Protein AF-A0A897NLU9-F1 (afdb_monomer_lite)

Radius of gyration: 18.68 Å; chains: 1; bounding box: 52×34×52 Å

pLDDT: mean 86.08, std 15.77, range [32.94, 98.44]

Organism: NCBI:txid2841257

Foldseek 3Di:
DDDPLPAPPADLVLLLVVLCVVPPLVCQLLCLQAVDDDLLSSCVSCVPRVCLVVPQDSVLQSVQVVPDPLVVLVVDQQLVSLQVQQVSCCVSPSDVHRARRNSLVSNQSHCAHSVAGPLQSQHDWLLLQQLVCLSVVVDDDADFGDPITDRRSVVSSVSSVCSVSNQDDPHGSVSNSSSSNSNSVVLNPDPDGGSVVSVVVVVVVQVVQVVCCVVPPDDPDDDD

Structure (mmCIF, N/CA/C/O backbone):
data_AF-A0A897NLU9-F1
#
_entry.id   AF-A0A897NLU9-F1
#
loop_
_atom_site.group_PDB
_atom_site.id
_atom_site.type_symbol
_atom_site.label_atom_id
_atom_site.label_alt_id
_atom_site.label_comp_id
_atom_site.label_asym_id
_atom_site.label_entity_id
_atom_site.label_seq_id
_atom_site.pdbx_PDB_ins_code
_atom_site.Cartn_x
_atom_site.Cartn_y
_atom_site.Cartn_z
_atom_site.occupancy
_atom_site.B_iso_or_equiv
_atom_site.auth_seq_id
_atom_site.auth_comp_id
_atom_site.auth_asym_id
_atom_site.auth_atom_id
_atom_site.pdbx_PDB_model_num
ATOM 1 N N . MET A 1 1 ? 30.687 7.128 7.554 1.00 34.59 1 MET A N 1
ATOM 2 C CA . MET A 1 1 ? 30.443 6.815 6.129 1.00 34.59 1 MET A CA 1
ATOM 3 C C . MET A 1 1 ? 29.012 7.216 5.826 1.00 34.59 1 MET A C 1
ATOM 5 O O . MET A 1 1 ? 28.103 6.622 6.387 1.00 34.59 1 MET A O 1
ATOM 9 N N . SER A 1 2 ? 28.830 8.294 5.063 1.00 32.94 2 SER A N 1
ATOM 10 C CA . SER A 1 2 ? 27.513 8.860 4.755 1.00 32.94 2 SER A CA 1
ATOM 11 C C . SER A 1 2 ? 26.804 7.942 3.758 1.00 32.94 2 SER A C 1
ATOM 13 O O . SER A 1 2 ? 27.268 7.809 2.625 1.00 32.94 2 SER A O 1
ATOM 15 N N . GLN A 1 3 ? 25.740 7.251 4.177 1.00 35.31 3 GLN A N 1
ATOM 16 C CA . GLN A 1 3 ? 24.870 6.543 3.238 1.00 35.31 3 GLN A CA 1
ATOM 17 C C . GLN A 1 3 ? 24.155 7.609 2.408 1.00 35.31 3 GLN A C 1
ATOM 19 O O . GLN A 1 3 ? 23.338 8.357 2.938 1.00 35.31 3 GLN A O 1
ATOM 24 N N . ARG A 1 4 ? 24.513 7.711 1.122 1.00 36.59 4 ARG A N 1
ATOM 25 C CA . ARG A 1 4 ? 23.781 8.528 0.152 1.00 36.59 4 ARG A CA 1
ATOM 26 C C . ARG A 1 4 ? 22.303 8.149 0.236 1.00 36.59 4 ARG A C 1
ATOM 28 O O . ARG A 1 4 ? 21.971 6.964 0.203 1.00 36.59 4 ARG A O 1
ATOM 35 N N . VAL A 1 5 ? 21.451 9.159 0.378 1.00 40.69 5 VAL A N 1
ATOM 36 C CA . VAL A 1 5 ? 20.010 9.052 0.153 1.00 40.69 5 VAL A CA 1
ATOM 37 C C . VAL A 1 5 ? 19.855 8.421 -1.229 1.00 40.69 5 VAL A C 1
ATOM 39 O O . VAL A 1 5 ? 20.330 8.985 -2.211 1.00 40.69 5 VAL A O 1
ATOM 42 N N . SER A 1 6 ? 19.342 7.192 -1.297 1.00 46.59 6 SER A N 1
ATOM 43 C CA . SER A 1 6 ? 19.074 6.557 -2.581 1.00 46.59 6 SER A CA 1
ATOM 44 C C . SER A 1 6 ? 17.868 7.273 -3.162 1.00 46.59 6 SER A C 1
ATOM 46 O O . SER A 1 6 ? 16.763 7.110 -2.642 1.00 46.59 6 SER A O 1
ATOM 48 N N . GLU A 1 7 ? 18.089 8.089 -4.185 1.00 51.06 7 GLU A N 1
ATOM 49 C CA . GLU A 1 7 ? 17.009 8.625 -5.004 1.00 51.06 7 GLU A CA 1
ATOM 50 C C . GLU A 1 7 ? 16.054 7.489 -5.415 1.00 51.06 7 GLU A C 1
ATOM 52 O O . GLU A 1 7 ? 16.489 6.336 -5.572 1.00 51.06 7 GLU A O 1
ATOM 57 N N . PRO A 1 8 ? 14.749 7.770 -5.555 1.00 52.72 8 PRO A N 1
ATOM 58 C CA . PRO A 1 8 ? 13.808 6.791 -6.067 1.00 52.72 8 PRO A CA 1
ATOM 59 C C . PRO A 1 8 ? 14.310 6.284 -7.407 1.00 52.72 8 PRO A C 1
ATOM 61 O O . PRO A 1 8 ? 14.554 7.058 -8.326 1.00 52.72 8 PRO A O 1
ATOM 64 N N . GLN A 1 9 ? 14.404 4.968 -7.543 1.00 73.56 9 GLN A N 1
ATOM 65 C CA . GLN A 1 9 ? 14.841 4.322 -8.780 1.00 73.56 9 GLN A CA 1
ATOM 66 C C . GLN A 1 9 ? 13.761 4.351 -9.882 1.00 73.56 9 GLN A C 1
ATOM 68 O O . GLN A 1 9 ? 13.732 3.477 -10.742 1.00 73.56 9 GLN A O 1
ATOM 73 N N . ILE A 1 10 ? 12.836 5.318 -9.832 1.00 84.19 10 ILE A N 1
ATOM 74 C CA . ILE A 1 10 ? 11.765 5.527 -10.810 1.00 84.19 10 ILE A CA 1
ATOM 75 C C . ILE A 1 10 ? 11.522 7.027 -11.016 1.00 84.19 10 ILE A C 1
ATOM 77 O O . ILE A 1 10 ? 11.580 7.804 -10.063 1.00 84.19 10 ILE A O 1
ATOM 81 N N . ASN A 1 11 ? 11.151 7.439 -12.234 1.00 87.12 11 ASN A N 1
ATOM 82 C CA . ASN A 1 11 ? 10.643 8.794 -12.463 1.00 87.12 11 ASN A CA 1
ATOM 83 C C . ASN A 1 11 ? 9.233 8.935 -11.869 1.00 87.12 11 ASN A C 1
ATOM 85 O O . ASN A 1 11 ? 8.232 8.598 -12.505 1.00 87.12 11 ASN A O 1
ATOM 89 N N . ILE A 1 12 ? 9.163 9.447 -10.641 1.00 89.50 12 ILE A N 1
ATOM 90 C CA . ILE A 1 12 ? 7.904 9.614 -9.908 1.00 89.50 12 ILE A CA 1
ATOM 91 C C . ILE A 1 12 ? 6.925 10.503 -10.670 1.00 89.50 12 ILE A C 1
ATOM 93 O O . ILE A 1 12 ? 5.757 10.143 -10.781 1.00 89.50 12 ILE A O 1
ATOM 97 N N . ARG A 1 13 ? 7.383 11.638 -11.216 1.00 87.06 13 ARG A N 1
ATOM 98 C CA . ARG A 1 13 ? 6.511 12.589 -11.923 1.00 87.06 13 ARG A CA 1
ATOM 99 C C . ARG A 1 13 ? 5.846 11.933 -13.126 1.00 87.06 13 ARG A C 1
ATOM 101 O O . ARG A 1 13 ? 4.636 12.046 -13.287 1.00 87.06 13 ARG A O 1
ATOM 108 N N . TYR A 1 14 ? 6.624 11.207 -13.926 1.00 87.88 14 TYR A N 1
ATOM 109 C CA . TYR A 1 14 ? 6.105 10.486 -15.081 1.00 87.88 14 TYR A CA 1
ATOM 110 C C . TYR A 1 14 ? 5.077 9.426 -14.672 1.00 87.88 14 TYR A C 1
ATOM 112 O O . TYR A 1 14 ? 3.955 9.430 -15.175 1.00 87.88 14 TYR A O 1
ATOM 120 N N . TRP A 1 15 ? 5.429 8.532 -13.742 1.00 90.75 15 TRP A N 1
ATOM 121 C CA . TRP A 1 15 ? 4.545 7.426 -13.368 1.00 90.75 15 TRP A CA 1
ATOM 122 C C . TRP A 1 15 ? 3.285 7.890 -12.637 1.00 90.75 15 TRP A C 1
ATOM 124 O O . TRP A 1 15 ? 2.217 7.326 -12.870 1.00 90.75 15 TRP A O 1
ATOM 134 N N . ALA A 1 16 ? 3.382 8.928 -11.803 1.00 88.31 16 ALA A N 1
ATOM 135 C CA . ALA A 1 16 ? 2.220 9.540 -11.168 1.00 88.31 16 ALA A CA 1
ATOM 136 C C . ALA A 1 16 ? 1.293 10.207 -12.200 1.00 88.31 16 ALA A C 1
ATOM 138 O O . ALA A 1 16 ? 0.085 10.010 -12.130 1.00 88.31 16 ALA A O 1
ATOM 139 N N . ALA A 1 17 ? 1.824 10.883 -13.226 1.00 86.19 17 ALA A N 1
ATOM 140 C CA . ALA A 1 17 ? 0.998 11.467 -14.290 1.00 86.19 17 ALA A CA 1
ATOM 141 C C . ALA A 1 17 ? 0.230 10.402 -15.103 1.00 86.19 17 ALA A C 1
ATOM 143 O O . ALA A 1 17 ? -0.913 10.614 -15.503 1.00 86.19 17 ALA A O 1
ATOM 144 N N . GLN A 1 18 ? 0.806 9.206 -15.292 1.00 84.12 18 GLN A N 1
ATOM 145 C CA . GLN A 1 18 ? 0.083 8.070 -15.890 1.00 84.12 18 GLN A CA 1
ATOM 146 C C . GLN A 1 18 ? -1.073 7.572 -15.004 1.00 84.12 18 GLN A C 1
ATOM 148 O O . GLN A 1 18 ? -1.947 6.835 -15.472 1.00 84.12 18 GLN A O 1
ATOM 153 N N . TYR A 1 19 ? -1.068 7.912 -13.712 1.00 78.06 19 TYR A N 1
ATOM 154 C CA . TYR A 1 19 ? -2.172 7.661 -12.792 1.00 78.06 19 TYR A CA 1
ATOM 155 C C . TYR A 1 19 ? -3.317 8.647 -12.981 1.00 78.06 19 TYR A C 1
ATOM 157 O O . TYR A 1 19 ? -4.457 8.221 -13.116 1.00 78.06 19 TYR A O 1
ATOM 165 N N . GLU A 1 20 ? -3.010 9.933 -13.068 1.00 64.25 20 GLU A N 1
ATOM 166 C CA . GLU A 1 20 ? -3.998 11.016 -13.158 1.00 64.25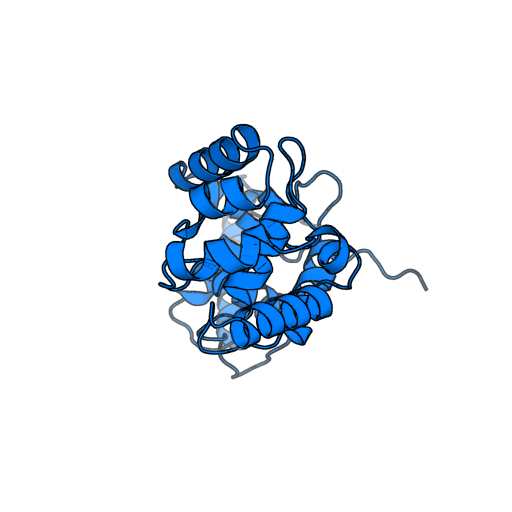 20 GLU A CA 1
ATOM 167 C C . GLU A 1 20 ? -4.857 10.954 -14.433 1.00 64.25 20 GLU A C 1
ATOM 169 O O . G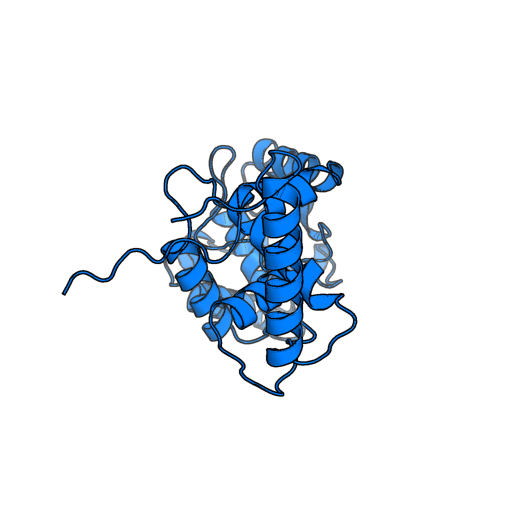LU A 1 20 ? -5.981 11.440 -14.455 1.00 64.25 20 GLU A O 1
ATOM 174 N N . ALA A 1 21 ? -4.398 10.252 -15.474 1.00 58.75 21 ALA A N 1
ATOM 175 C CA . ALA A 1 21 ? -5.202 9.948 -16.660 1.00 58.75 21 ALA A CA 1
ATOM 176 C C . ALA A 1 21 ? -6.420 9.021 -16.393 1.00 58.75 21 ALA A C 1
ATOM 178 O O . ALA A 1 21 ? -7.186 8.746 -17.316 1.00 58.75 21 ALA A O 1
ATOM 179 N N . THR A 1 22 ? -6.595 8.519 -15.162 1.00 59.75 22 THR A N 1
ATOM 180 C CA . THR A 1 22 ? -7.728 7.690 -14.698 1.00 59.75 22 THR A CA 1
ATOM 181 C C . THR A 1 22 ? -8.424 8.334 -13.483 1.00 59.75 22 THR A C 1
ATOM 183 O O . THR A 1 22 ? -8.521 7.704 -12.435 1.00 59.75 22 THR A O 1
ATOM 186 N N . ALA A 1 23 ? -8.819 9.607 -13.626 1.00 55.28 23 ALA A N 1
ATOM 187 C CA . ALA A 1 23 ? -9.131 10.592 -12.574 1.00 55.28 23 ALA A CA 1
ATOM 188 C C . ALA A 1 23 ? -10.125 10.187 -11.459 1.00 55.28 23 ALA A C 1
ATOM 190 O O . ALA A 1 23 ? -9.957 10.642 -10.330 1.00 55.28 23 ALA A O 1
ATOM 191 N N . ASP A 1 24 ? -11.098 9.313 -11.726 1.00 64.88 24 ASP A N 1
ATOM 192 C CA . ASP A 1 24 ? -12.214 9.049 -10.798 1.00 64.88 24 ASP A CA 1
ATOM 193 C C . ASP A 1 24 ? -11.775 8.503 -9.420 1.00 64.88 24 ASP A C 1
ATOM 195 O O . ASP A 1 24 ? -12.420 8.752 -8.406 1.00 64.88 24 ASP A O 1
ATOM 199 N N . ASP A 1 25 ? -10.655 7.778 -9.348 1.00 76.75 25 ASP A N 1
ATOM 200 C CA . ASP A 1 25 ? -10.221 7.125 -8.106 1.00 76.75 25 ASP A CA 1
ATOM 201 C C . ASP A 1 25 ? -9.671 8.094 -7.046 1.00 76.75 25 ASP A C 1
ATOM 203 O O . ASP A 1 25 ? -9.632 7.729 -5.869 1.00 76.75 25 ASP A O 1
ATOM 207 N N . ASP A 1 26 ? -9.165 9.263 -7.447 1.00 81.31 26 ASP A N 1
ATOM 208 C CA . ASP A 1 26 ? -8.567 10.227 -6.515 1.00 81.31 26 ASP A CA 1
ATOM 209 C C . ASP A 1 26 ? -9.618 11.119 -5.872 1.00 81.31 26 ASP A C 1
ATOM 211 O O . ASP A 1 26 ? -9.597 11.264 -4.655 1.00 81.31 26 ASP A O 1
ATOM 215 N N . GLU A 1 27 ? -10.579 11.604 -6.659 1.00 86.38 27 GLU A N 1
ATOM 216 C CA . GLU A 1 27 ? -11.706 12.389 -6.146 1.00 86.38 27 GLU A CA 1
ATOM 217 C C . GLU A 1 27 ? -12.495 11.586 -5.103 1.00 86.38 27 GLU A C 1
ATOM 219 O O . GLU A 1 27 ? -12.741 12.080 -4.010 1.00 86.38 27 GLU A O 1
ATOM 224 N N . ILE A 1 28 ? -12.775 10.300 -5.369 1.00 88.75 28 ILE A N 1
ATOM 225 C CA . ILE A 1 28 ? -13.455 9.415 -4.404 1.00 88.75 28 ILE A CA 1
ATOM 226 C C . ILE A 1 28 ? -12.681 9.311 -3.082 1.00 88.75 28 ILE A C 1
ATOM 228 O O . ILE A 1 28 ? -13.283 9.291 -2.008 1.00 88.75 28 ILE A O 1
ATOM 232 N N . TYR A 1 29 ? -11.353 9.197 -3.152 1.00 90.25 29 TYR A N 1
ATOM 233 C CA . TYR A 1 29 ? -10.517 9.086 -1.961 1.00 90.25 29 TYR A CA 1
ATOM 234 C C . TYR A 1 29 ? -10.477 10.403 -1.187 1.00 90.25 29 TYR A C 1
ATOM 236 O O . TYR A 1 29 ? -10.744 10.397 0.014 1.00 90.25 29 TYR A O 1
ATOM 244 N N . ASP A 1 30 ? -10.179 11.512 -1.862 1.00 90.19 30 ASP A N 1
ATOM 245 C CA . ASP A 1 30 ? -10.047 12.825 -1.233 1.00 90.19 30 ASP A CA 1
ATOM 246 C C . ASP A 1 30 ? -11.389 13.258 -0.612 1.00 90.19 30 ASP A C 1
ATOM 248 O O . ASP A 1 30 ? -11.430 13.567 0.581 1.00 90.19 30 ASP A O 1
ATOM 252 N N . ASP A 1 31 ? -12.507 13.115 -1.337 1.00 91.12 31 ASP A N 1
ATOM 253 C CA . ASP A 1 31 ? -13.856 13.404 -0.830 1.00 91.12 31 ASP A CA 1
ATOM 254 C C . ASP A 1 31 ? -14.176 12.594 0.432 1.00 91.12 31 ASP A C 1
ATOM 256 O O . ASP A 1 31 ? -14.745 13.116 1.399 1.00 91.12 31 ASP A O 1
ATOM 260 N N . ALA A 1 32 ? -13.810 11.308 0.451 1.00 92.44 32 ALA A N 1
ATOM 261 C CA . ALA A 1 32 ? -14.055 10.444 1.596 1.00 92.44 32 ALA A CA 1
ATOM 262 C C . ALA A 1 32 ? -13.168 10.793 2.798 1.00 92.44 32 ALA A C 1
ATOM 264 O O . ALA A 1 32 ? -13.627 10.664 3.935 1.00 92.44 32 ALA A O 1
ATOM 265 N N . ILE A 1 33 ? -11.923 11.224 2.587 1.00 94.06 33 ILE A N 1
ATOM 266 C CA . ILE A 1 33 ? -11.031 11.645 3.674 1.00 94.06 33 ILE A CA 1
ATOM 267 C C . ILE A 1 33 ? -11.448 13.011 4.237 1.00 94.06 33 ILE A C 1
ATOM 269 O O . ILE A 1 33 ? -11.424 13.187 5.459 1.00 94.06 33 ILE A O 1
ATOM 273 N N . GLU A 1 34 ? -11.865 13.947 3.382 1.00 93.06 34 GLU A N 1
ATOM 274 C CA . GLU A 1 34 ? -12.311 15.289 3.771 1.00 93.06 34 GLU A CA 1
ATOM 275 C C . GLU A 1 34 ? -13.675 15.275 4.469 1.00 93.06 34 GLU A C 1
ATOM 277 O O . GLU A 1 34 ? -13.860 15.928 5.499 1.00 93.06 34 GLU A O 1
ATOM 282 N N . SER A 1 35 ? -14.629 14.503 3.944 1.00 93.44 35 SER A N 1
ATOM 283 C CA . SER A 1 35 ? -16.009 14.487 4.450 1.00 93.44 35 SER A CA 1
ATOM 284 C C . SER A 1 35 ? -16.178 13.696 5.748 1.00 93.44 35 SER A C 1
ATOM 286 O O . SER A 1 35 ? -17.206 13.829 6.415 1.00 93.44 35 SER A O 1
ATOM 288 N N . ASN A 1 36 ? -15.195 12.870 6.122 1.00 94.44 36 ASN A N 1
ATOM 289 C CA . ASN A 1 36 ? -15.296 11.959 7.260 1.00 94.44 36 ASN A CA 1
ATOM 290 C C . ASN A 1 36 ? -14.182 12.194 8.288 1.00 94.44 36 ASN A C 1
ATOM 292 O O . ASN A 1 36 ? -12.987 12.090 8.001 1.00 94.44 36 ASN A O 1
ATOM 296 N N . SER A 1 37 ? -14.586 12.436 9.536 1.00 88.50 37 SER A N 1
ATOM 297 C CA . SER A 1 37 ? -13.677 12.723 10.651 1.00 88.50 37 SER A CA 1
ATOM 298 C C . SER A 1 37 ? -13.195 11.482 11.402 1.00 88.50 37 SER A C 1
ATOM 300 O O . SER A 1 37 ? -12.201 11.563 12.121 1.00 88.50 37 SER A O 1
ATOM 302 N N . THR A 1 38 ? -13.873 10.339 11.251 1.00 92.31 38 THR A N 1
ATOM 303 C CA . THR A 1 38 ? -13.527 9.095 11.951 1.00 92.31 38 THR A CA 1
ATOM 304 C C . THR A 1 38 ? -12.974 8.041 10.995 1.00 92.31 38 THR A C 1
ATOM 306 O O . THR A 1 38 ? -13.389 7.945 9.838 1.00 92.31 38 THR A O 1
ATOM 309 N N . THR A 1 39 ? -12.071 7.190 11.495 1.00 94.38 39 THR A N 1
ATOM 310 C CA . THR A 1 39 ? -11.570 6.015 10.760 1.00 94.38 39 THR A CA 1
ATOM 311 C C . THR A 1 39 ? -12.708 5.120 10.284 1.00 94.38 39 THR A C 1
ATOM 313 O O . THR A 1 39 ? -12.652 4.601 9.174 1.00 94.38 39 THR A O 1
ATOM 316 N N . LEU A 1 40 ? -13.745 4.942 11.108 1.00 95.19 40 LEU A N 1
ATOM 317 C CA . LEU A 1 40 ? -14.873 4.076 10.783 1.00 95.19 40 LEU A CA 1
ATOM 318 C C . LEU A 1 40 ? -15.673 4.614 9.592 1.00 95.19 40 LEU A C 1
ATOM 320 O O . LEU A 1 40 ? -15.994 3.852 8.684 1.00 95.19 40 LEU A O 1
ATOM 324 N N . ASP A 1 41 ? -15.961 5.915 9.569 1.00 94.94 41 ASP A N 1
ATOM 325 C CA . ASP A 1 41 ? -16.733 6.528 8.484 1.00 94.94 41 ASP A CA 1
ATOM 326 C C . ASP A 1 41 ? -15.931 6.577 7.173 1.00 94.94 41 ASP A C 1
ATOM 328 O O . ASP A 1 41 ? -16.477 6.323 6.094 1.00 94.94 41 ASP A O 1
ATOM 332 N N . ARG A 1 42 ? -14.611 6.795 7.263 1.00 95.75 42 ARG A N 1
ATOM 333 C CA . ARG A 1 42 ? -13.691 6.652 6.121 1.00 95.75 42 ARG A CA 1
ATOM 334 C C . ARG A 1 42 ? -13.665 5.220 5.600 1.00 95.75 42 ARG A C 1
ATOM 336 O O . ARG A 1 42 ? -13.782 5.009 4.397 1.00 95.75 42 ARG A O 1
ATOM 343 N N . ALA A 1 43 ? -13.552 4.238 6.497 1.00 94.88 43 ALA A N 1
ATOM 344 C CA . ALA A 1 43 ? -13.549 2.825 6.136 1.00 94.88 43 ALA A CA 1
ATOM 345 C C . ALA A 1 43 ? -14.864 2.422 5.469 1.00 94.88 43 ALA A C 1
ATOM 347 O O . ALA A 1 43 ? -14.815 1.737 4.458 1.00 94.88 43 ALA A O 1
ATOM 348 N N . ARG A 1 44 ? -16.012 2.904 5.964 1.00 95.00 44 ARG A N 1
ATOM 349 C CA . ARG A 1 44 ? -17.322 2.681 5.334 1.00 95.00 44 ARG A CA 1
ATOM 350 C C . ARG A 1 44 ? -17.371 3.253 3.917 1.00 95.00 44 ARG A C 1
ATOM 352 O O . ARG A 1 44 ? -17.837 2.581 3.005 1.00 95.00 44 ARG A O 1
ATOM 359 N N . SER A 1 45 ? -16.885 4.480 3.738 1.00 94.12 45 SER A N 1
ATOM 360 C CA . SER A 1 45 ? -16.941 5.189 2.452 1.00 94.12 45 SER A CA 1
ATOM 361 C C . SER A 1 45 ? -16.008 4.588 1.398 1.00 94.12 45 SER A C 1
ATOM 363 O O . SER A 1 45 ? -16.331 4.595 0.215 1.00 94.12 45 SER A O 1
ATOM 365 N N . LEU A 1 46 ? -14.861 4.050 1.823 1.00 93.50 46 LEU A N 1
ATOM 366 C CA . LEU A 1 46 ? -13.822 3.538 0.928 1.00 93.50 46 LEU A CA 1
ATOM 367 C C . LEU A 1 46 ? -13.681 2.016 0.949 1.0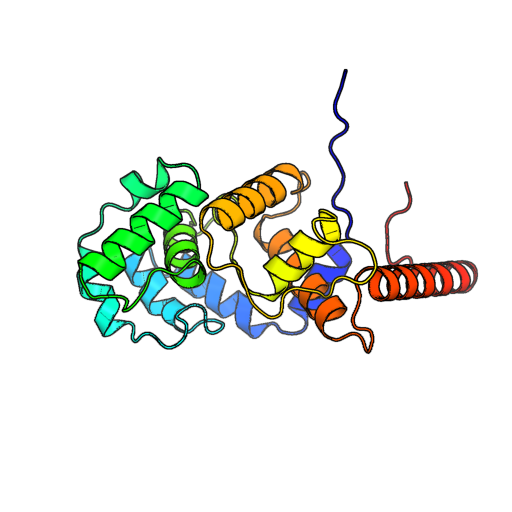0 93.50 46 LEU A C 1
ATOM 369 O O . LEU A 1 46 ? -12.710 1.496 0.405 1.00 93.50 46 LEU A O 1
ATOM 373 N N . TRP A 1 47 ? -14.610 1.288 1.566 1.00 92.50 47 TRP A N 1
ATOM 374 C CA . TRP A 1 47 ? -14.432 -0.142 1.815 1.00 92.50 47 TRP A CA 1
ATOM 375 C C . TRP A 1 47 ? -14.159 -0.939 0.535 1.00 92.50 47 TRP A C 1
ATOM 377 O O . TRP A 1 47 ? -13.179 -1.678 0.444 1.00 92.50 47 TRP A O 1
ATOM 387 N N . ASP A 1 48 ? -14.979 -0.709 -0.488 1.00 87.69 48 ASP A N 1
ATOM 388 C CA . ASP A 1 48 ? -14.872 -1.387 -1.782 1.00 87.69 48 ASP A CA 1
ATOM 389 C C . ASP A 1 48 ? -13.988 -0.635 -2.782 1.00 87.69 48 ASP A C 1
ATOM 391 O O . ASP A 1 48 ? -13.824 -1.056 -3.933 1.00 87.69 48 ASP A O 1
ATOM 395 N N . TRP A 1 49 ? -13.374 0.470 -2.353 1.00 88.50 49 TRP A N 1
ATOM 396 C CA . TRP A 1 49 ? -12.473 1.228 -3.202 1.00 88.50 49 TRP A CA 1
ATOM 397 C C . TRP A 1 49 ? -11.281 0.350 -3.590 1.00 88.50 49 TRP A C 1
ATOM 399 O O . TRP A 1 49 ? -10.570 -0.196 -2.743 1.00 88.50 49 TRP A O 1
ATOM 409 N N . LYS A 1 50 ? -11.082 0.186 -4.903 1.00 81.81 50 LYS A N 1
ATOM 410 C CA . LYS A 1 50 ? -9.995 -0.604 -5.508 1.00 81.81 50 LYS A CA 1
ATOM 411 C C . LYS A 1 50 ? -9.902 -2.066 -5.037 1.00 81.81 50 LYS A C 1
ATOM 413 O O . LYS A 1 50 ? -8.811 -2.639 -5.099 1.00 81.81 50 LYS A O 1
ATOM 418 N N . ASP A 1 51 ? -11.011 -2.678 -4.609 1.00 83.00 51 ASP A N 1
ATOM 419 C CA . ASP A 1 51 ? -11.031 -4.061 -4.088 1.00 83.00 51 ASP A CA 1
ATOM 420 C C . ASP A 1 51 ? -10.049 -4.264 -2.908 1.00 83.00 51 ASP A C 1
ATOM 422 O O . ASP A 1 51 ? -9.431 -5.319 -2.733 1.00 83.00 51 ASP A O 1
ATOM 426 N N . LEU A 1 52 ? -9.854 -3.229 -2.081 1.00 82.06 52 LEU A N 1
ATOM 427 C CA . LEU A 1 52 ? -8.985 -3.320 -0.903 1.00 82.06 52 LEU A CA 1
ATOM 428 C C . LEU A 1 52 ? -9.630 -4.143 0.226 1.00 82.06 52 LEU A C 1
ATOM 430 O O . LEU A 1 52 ? -8.901 -4.765 1.003 1.00 82.06 52 LEU A O 1
ATOM 434 N N . SER A 1 53 ? -10.966 -4.237 0.255 1.00 80.50 53 SER A N 1
ATOM 435 C CA . SER A 1 53 ? -11.736 -5.147 1.121 1.00 80.50 53 SER A CA 1
ATOM 436 C C . SER A 1 53 ? -11.576 -6.627 0.768 1.00 80.50 53 SER A C 1
ATOM 438 O O . SER A 1 53 ? -11.874 -7.483 1.601 1.00 80.50 53 SER A O 1
ATOM 440 N N . ARG A 1 54 ? -11.108 -6.957 -0.448 1.00 81.38 54 ARG A N 1
ATOM 441 C CA . ARG A 1 54 ? -10.991 -8.337 -0.958 1.00 81.38 54 ARG A CA 1
ATOM 442 C C . ARG A 1 54 ? -12.297 -9.131 -0.891 1.00 81.38 54 ARG A C 1
ATOM 444 O O . ARG A 1 54 ? -12.281 -10.339 -0.662 1.00 81.38 54 ARG A O 1
ATOM 451 N N . GLY A 1 55 ? -13.421 -8.446 -1.096 1.00 82.81 55 GLY A N 1
ATOM 452 C CA . GLY A 1 55 ? -14.752 -9.051 -1.115 1.00 82.81 55 GLY A CA 1
ATOM 453 C C . GLY A 1 55 ? -15.336 -9.373 0.263 1.00 82.81 55 GLY A C 1
ATOM 454 O O . GLY A 1 55 ? -16.373 -10.030 0.331 1.00 82.81 55 GLY A O 1
ATOM 455 N N . VAL A 1 56 ? -14.707 -8.924 1.354 1.00 85.31 56 VAL A N 1
ATOM 456 C CA . VAL A 1 56 ? -15.296 -9.006 2.697 1.00 85.31 56 VAL A CA 1
ATOM 457 C C . VAL A 1 56 ? -16.374 -7.924 2.828 1.00 85.31 56 VAL A C 1
ATOM 459 O O . VAL A 1 56 ? -16.047 -6.759 2.624 1.00 85.31 56 VAL A O 1
ATOM 462 N N . PRO A 1 57 ? -17.632 -8.242 3.186 1.00 90.25 57 PRO A N 1
ATOM 463 C CA . PRO A 1 57 ? -18.670 -7.228 3.392 1.00 90.25 57 PRO A CA 1
ATOM 464 C C . PRO A 1 57 ? -18.364 -6.314 4.585 1.00 90.25 57 PRO A C 1
ATOM 466 O O . PRO A 1 57 ? -17.938 -6.794 5.640 1.00 90.25 57 PRO A O 1
ATOM 469 N N . PHE A 1 58 ? -18.615 -5.007 4.453 1.00 92.62 58 PHE A N 1
ATOM 470 C CA . PHE A 1 58 ? -18.321 -4.038 5.517 1.00 92.62 58 PHE A CA 1
ATOM 471 C C . PHE A 1 58 ? -19.092 -4.341 6.807 1.00 92.62 58 PHE A C 1
ATOM 473 O O . PHE A 1 58 ? -18.547 -4.204 7.901 1.00 92.62 58 PHE A O 1
ATOM 480 N N . GLU A 1 59 ? -20.324 -4.840 6.692 1.00 92.94 59 GLU A N 1
ATOM 481 C CA . GLU A 1 59 ? -21.203 -5.169 7.818 1.00 92.94 59 GLU A CA 1
ATOM 482 C C . GLU A 1 59 ? -20.619 -6.260 8.729 1.00 92.94 59 GLU A C 1
ATOM 484 O O . GLU A 1 59 ? -20.976 -6.347 9.903 1.00 92.94 59 GLU A O 1
ATOM 489 N N . GLN A 1 60 ? -19.712 -7.095 8.208 1.00 89.81 60 GLN A N 1
ATOM 490 C CA . GLN A 1 60 ? -19.012 -8.105 9.008 1.00 89.81 60 GLN A CA 1
ATOM 491 C C . GLN A 1 60 ? -17.883 -7.495 9.846 1.00 89.81 60 GLN A C 1
ATOM 493 O O . GLN A 1 60 ? -17.549 -8.011 10.913 1.00 89.81 60 GLN A O 1
ATOM 498 N N . VAL A 1 61 ? -17.299 -6.390 9.382 1.00 92.25 61 VAL A N 1
ATOM 499 C CA . VAL A 1 61 ? -16.093 -5.795 9.966 1.00 92.25 61 VAL A CA 1
ATOM 500 C C . VAL A 1 61 ? -16.420 -4.587 10.846 1.00 92.25 61 VAL A C 1
ATOM 502 O O . VAL A 1 61 ? -15.770 -4.372 11.871 1.00 92.25 61 VAL A O 1
ATOM 505 N N . GLU A 1 62 ? -17.478 -3.845 10.520 1.00 95.69 62 GLU A N 1
ATOM 506 C CA . GLU A 1 62 ? -17.954 -2.666 11.253 1.00 95.69 62 GLU A CA 1
ATOM 507 C C . GLU A 1 62 ? -18.126 -2.884 12.773 1.00 95.69 62 GLU A C 1
ATOM 509 O O . GLU A 1 62 ? -17.611 -2.063 13.547 1.00 95.69 62 GLU A O 1
ATOM 514 N N . PRO A 1 63 ? -18.762 -3.974 13.263 1.00 96.12 63 PRO A N 1
ATOM 515 C CA . PRO A 1 63 ? -18.912 -4.195 14.703 1.00 96.12 63 PRO A CA 1
ATOM 516 C C . PRO A 1 63 ? -17.571 -4.336 15.423 1.00 96.12 63 PRO A C 1
ATOM 518 O O . PRO A 1 63 ? -17.452 -3.984 16.593 1.00 96.12 63 PRO A O 1
ATOM 521 N N . VAL A 1 64 ? -16.546 -4.836 14.730 1.00 96.00 64 VAL A N 1
ATOM 522 C CA . VAL A 1 64 ? -15.203 -4.938 15.295 1.00 96.00 64 VAL A CA 1
ATOM 523 C C . VAL A 1 64 ? -14.537 -3.572 15.296 1.00 96.00 64 VAL A C 1
ATOM 525 O O . VAL A 1 64 ? -14.124 -3.128 16.368 1.00 96.00 64 VAL A O 1
ATOM 528 N N . LEU A 1 65 ? -14.492 -2.887 14.146 1.00 95.81 65 LEU A N 1
ATOM 529 C CA . LEU A 1 65 ? -13.824 -1.587 13.996 1.00 95.81 65 LEU A CA 1
ATOM 530 C C . LEU A 1 65 ? -14.378 -0.514 14.935 1.00 95.81 65 LEU A C 1
ATOM 532 O O . LEU A 1 65 ? -13.605 0.277 15.464 1.00 95.81 65 LEU A O 1
ATOM 536 N N . SER A 1 66 ? -15.688 -0.516 15.193 1.00 95.56 66 SER A N 1
ATOM 537 C CA . SER A 1 66 ? -16.334 0.437 16.109 1.00 95.56 66 SER A CA 1
ATOM 538 C C . SER A 1 66 ? -15.903 0.296 17.575 1.00 95.56 66 SER A C 1
ATOM 540 O O . SER A 1 66 ? -16.162 1.190 18.376 1.00 95.56 66 SER A O 1
ATOM 542 N N . THR A 1 67 ? -15.234 -0.807 17.933 1.00 94.50 67 THR A N 1
ATOM 543 C CA . THR A 1 67 ? -14.732 -1.074 19.293 1.00 94.50 67 THR A CA 1
ATOM 544 C C . THR A 1 67 ? -13.215 -0.934 19.426 1.00 94.50 67 THR A C 1
ATOM 546 O O . THR A 1 67 ? -12.676 -1.200 20.500 1.00 94.50 67 THR A O 1
ATOM 549 N N . LEU A 1 68 ? -12.509 -0.597 18.340 1.00 94.88 68 LEU A N 1
ATOM 550 C CA . LEU A 1 68 ? -11.050 -0.531 18.337 1.00 94.88 68 LEU A CA 1
ATOM 551 C C . LEU A 1 68 ? -10.541 0.861 18.706 1.00 94.88 68 LEU A C 1
ATOM 553 O O . LEU A 1 68 ? -10.936 1.864 18.122 1.00 94.88 68 LEU A O 1
ATOM 557 N N . GLU A 1 69 ? -9.546 0.881 19.586 1.00 94.62 69 GLU A N 1
ATOM 558 C CA . GLU A 1 69 ? -8.717 2.055 19.850 1.00 94.62 69 GLU A CA 1
ATOM 559 C C . GLU A 1 69 ? -7.571 2.098 18.828 1.00 94.62 69 GLU A C 1
ATOM 561 O O . GLU A 1 69 ? -6.510 1.498 19.033 1.00 94.62 69 GLU A O 1
ATOM 566 N N . PHE A 1 70 ? -7.790 2.755 17.683 1.00 94.88 70 PHE A N 1
ATOM 567 C CA . PHE A 1 70 ? -6.812 2.782 16.584 1.00 94.88 70 PHE A CA 1
ATOM 568 C C . PHE A 1 70 ? -5.457 3.366 16.996 1.00 94.88 70 PHE A C 1
ATOM 570 O O . PHE A 1 70 ? -4.425 2.857 16.555 1.00 94.88 70 PHE A O 1
ATOM 577 N N . ASP A 1 71 ? -5.439 4.339 17.908 1.00 95.19 71 ASP A N 1
ATOM 578 C CA . ASP A 1 71 ? -4.216 4.955 18.432 1.00 95.19 71 ASP A CA 1
ATOM 579 C C . ASP A 1 71 ? -3.234 3.934 19.026 1.00 95.19 71 ASP A C 1
ATOM 581 O O . ASP A 1 71 ? -2.018 4.107 18.930 1.00 95.19 71 ASP A O 1
ATOM 585 N N . GLU A 1 72 ? -3.723 2.832 19.604 1.00 96.50 72 GLU A N 1
ATOM 586 C CA . GLU A 1 72 ? -2.864 1.766 20.134 1.00 96.50 72 GLU A CA 1
ATOM 587 C C . GLU A 1 72 ? -2.159 0.980 19.021 1.00 96.50 72 GLU A C 1
ATOM 589 O O . GLU A 1 72 ? -0.995 0.588 19.159 1.00 96.50 72 GLU A O 1
ATOM 594 N N . TYR A 1 73 ? -2.823 0.788 17.881 1.00 97.38 73 TYR A N 1
ATOM 595 C CA . TYR A 1 73 ? -2.201 0.192 16.699 1.00 97.38 73 TYR A CA 1
ATOM 596 C C . TYR A 1 73 ? -1.225 1.170 16.046 1.00 97.38 73 TYR A C 1
ATOM 598 O O . TYR A 1 73 ? -0.112 0.781 15.684 1.00 97.38 73 TYR A O 1
ATOM 606 N N . LEU A 1 74 ? -1.591 2.453 15.983 1.00 96.88 74 LEU A N 1
ATOM 607 C CA . LEU A 1 74 ? -0.748 3.527 15.461 1.00 96.88 74 LEU A CA 1
ATOM 608 C C . LEU A 1 74 ? 0.475 3.822 16.343 1.00 96.88 74 LEU A C 1
ATOM 610 O O . LEU A 1 74 ? 1.355 4.565 15.927 1.00 96.88 74 LEU A O 1
ATOM 614 N N . LYS A 1 75 ? 0.640 3.225 17.524 1.00 97.12 75 LYS A N 1
ATOM 615 C CA . LYS A 1 75 ? 1.908 3.302 18.284 1.00 97.12 75 LYS A CA 1
ATOM 616 C C . LYS A 1 75 ? 2.930 2.236 17.869 1.00 97.12 75 LYS A C 1
ATOM 618 O O . LYS A 1 75 ? 4.101 2.341 18.228 1.00 97.12 75 LYS A O 1
ATOM 623 N N . LYS A 1 76 ? 2.518 1.218 17.105 1.00 98.19 76 LYS A N 1
ATOM 624 C CA . LYS A 1 76 ? 3.360 0.070 16.728 1.00 98.19 76 LYS A CA 1
ATOM 625 C C . LYS A 1 76 ? 4.102 0.301 15.401 1.00 98.19 76 LYS A C 1
ATOM 627 O O . LYS A 1 76 ? 3.637 1.071 14.554 1.00 98.19 76 LYS A O 1
ATOM 632 N N . PRO A 1 77 ? 5.235 -0.383 15.158 1.00 97.88 77 PRO A N 1
ATOM 633 C CA . PRO A 1 77 ? 5.824 -0.462 13.821 1.00 97.88 77 PRO A CA 1
ATOM 634 C C . PRO A 1 77 ? 4.806 -0.986 12.787 1.00 97.88 77 PRO A C 1
ATOM 636 O O . PRO A 1 77 ? 3.997 -1.841 13.146 1.00 97.88 77 PRO A O 1
ATOM 639 N N . PRO A 1 78 ? 4.830 -0.542 11.511 1.00 98.00 78 PRO A N 1
ATOM 640 C CA . PRO A 1 78 ? 3.768 -0.868 10.552 1.00 98.00 78 PRO A CA 1
ATOM 641 C C . PRO A 1 78 ? 3.490 -2.364 10.359 1.00 98.00 78 PRO A C 1
ATOM 643 O O . PRO A 1 78 ? 2.331 -2.769 10.299 1.00 98.00 78 PRO A O 1
ATOM 646 N N . GLY A 1 79 ? 4.538 -3.195 10.319 1.00 97.81 79 GLY A N 1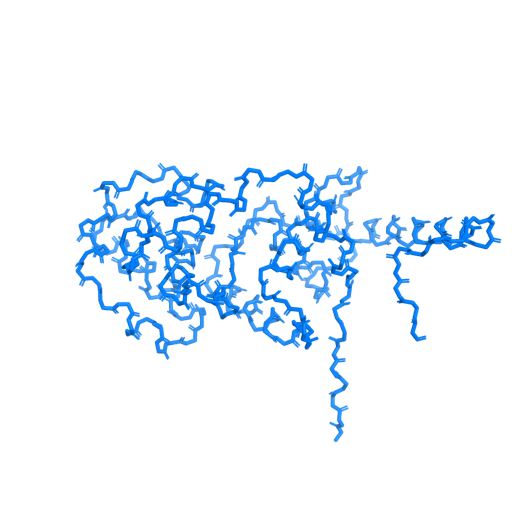
ATOM 647 C CA . GLY A 1 79 ? 4.384 -4.650 10.232 1.00 97.81 79 GLY A CA 1
ATOM 648 C C . GLY A 1 79 ? 3.680 -5.246 11.456 1.00 97.81 79 GLY A C 1
ATOM 649 O O . GLY A 1 79 ? 2.755 -6.038 11.306 1.00 97.81 79 GLY A O 1
ATOM 650 N N . ASP A 1 80 ? 4.052 -4.809 12.660 1.00 98.44 80 ASP A N 1
ATOM 651 C CA . ASP A 1 80 ? 3.453 -5.286 13.913 1.00 98.44 80 ASP A CA 1
ATOM 652 C C . ASP A 1 80 ? 2.020 -4.772 14.096 1.00 98.44 80 ASP A C 1
ATOM 654 O O . ASP A 1 80 ? 1.171 -5.479 14.639 1.00 98.44 80 ASP A O 1
ATOM 658 N N . ALA A 1 81 ? 1.740 -3.546 13.644 1.00 98.38 81 ALA A N 1
ATOM 659 C CA . ALA A 1 81 ? 0.407 -2.954 13.656 1.00 98.38 81 ALA A CA 1
ATOM 660 C C . ALA A 1 81 ? -0.554 -3.751 12.765 1.00 98.38 81 ALA A C 1
ATOM 662 O O . ALA A 1 81 ? -1.629 -4.134 13.225 1.00 98.38 81 ALA A O 1
ATOM 663 N N . VAL A 1 82 ? -0.137 -4.066 11.531 1.00 98.00 82 VAL A N 1
ATOM 664 C CA . VAL A 1 82 ? -0.915 -4.895 10.598 1.00 98.00 82 VAL A CA 1
ATOM 665 C C . VAL A 1 82 ? -1.111 -6.304 11.140 1.00 98.00 82 VAL A C 1
ATOM 667 O O . VAL A 1 82 ? -2.237 -6.790 11.126 1.00 98.00 82 VAL A O 1
ATOM 670 N N . ALA A 1 83 ? -0.056 -6.941 11.658 1.00 98.12 83 ALA A N 1
ATOM 671 C CA . ALA A 1 83 ? -0.167 -8.268 12.263 1.00 98.12 83 ALA A CA 1
ATOM 672 C C . ALA A 1 83 ? -1.159 -8.267 13.436 1.00 98.12 83 ALA A C 1
ATOM 674 O O . ALA A 1 83 ? -2.056 -9.104 13.489 1.00 98.12 83 ALA A O 1
ATOM 675 N N . SER A 1 84 ? -1.043 -7.281 14.333 1.00 98.19 84 SER A N 1
ATOM 676 C CA . SER A 1 84 ? -1.934 -7.149 15.491 1.00 98.19 84 SER A CA 1
ATOM 677 C C . SER A 1 84 ? -3.385 -6.926 15.056 1.00 98.19 84 SER A C 1
ATOM 679 O O . SER A 1 84 ? -4.279 -7.589 15.569 1.00 98.19 84 SER A O 1
ATOM 681 N N . LEU A 1 85 ? -3.637 -6.010 14.112 1.00 97.62 85 LEU A N 1
ATOM 682 C CA . LEU A 1 85 ? -4.995 -5.722 13.645 1.00 97.62 85 LEU A CA 1
ATOM 683 C C . LEU A 1 85 ? -5.593 -6.920 12.901 1.00 97.62 85 LEU A C 1
ATOM 685 O O . LEU A 1 85 ? -6.753 -7.255 13.120 1.00 97.62 85 LEU A O 1
ATOM 689 N N . SER A 1 86 ? -4.799 -7.592 12.067 1.00 96.50 86 SER A N 1
ATOM 690 C CA . SER A 1 86 ? -5.212 -8.812 11.378 1.00 96.50 86 SER A CA 1
ATOM 691 C C . SER A 1 86 ? -5.617 -9.909 12.368 1.00 96.50 86 SER A C 1
ATOM 693 O O . SER A 1 86 ? -6.690 -10.484 12.207 1.00 96.50 86 SER A O 1
ATOM 695 N N . SER A 1 87 ? -4.807 -10.159 13.406 1.00 97.44 87 SER A N 1
ATOM 696 C CA . SER A 1 87 ? -5.129 -11.129 14.467 1.00 97.44 87 SER A CA 1
ATOM 697 C C . SER A 1 87 ? -6.440 -10.763 15.157 1.00 97.44 87 SER A C 1
ATOM 699 O O . SER A 1 87 ? -7.346 -11.586 15.231 1.00 97.44 87 SER A O 1
ATOM 701 N N . THR A 1 88 ? -6.606 -9.498 15.564 1.00 97.31 88 THR A N 1
ATOM 702 C CA . THR A 1 88 ? -7.836 -9.020 16.214 1.00 97.31 88 THR A CA 1
ATOM 703 C C . THR A 1 88 ? -9.077 -9.213 15.340 1.00 97.31 88 THR A C 1
ATOM 705 O O . THR A 1 88 ? -10.133 -9.599 15.843 1.00 97.31 88 THR A O 1
ATOM 708 N N . LEU A 1 89 ? -8.977 -8.934 14.037 1.00 96.06 89 LEU A N 1
ATOM 709 C CA . LEU A 1 89 ? -10.089 -9.101 13.101 1.00 96.06 89 LEU A CA 1
ATOM 710 C C . LEU A 1 89 ? -10.478 -10.577 12.939 1.00 96.06 89 LEU A C 1
ATOM 712 O O . LEU A 1 89 ? -11.667 -10.882 12.896 1.00 96.06 89 LEU A O 1
ATOM 716 N N . VAL A 1 90 ? -9.505 -11.491 12.913 1.00 96.06 90 VAL A N 1
ATOM 717 C CA . VAL A 1 90 ? -9.763 -12.940 12.866 1.00 96.06 90 VAL A CA 1
ATOM 718 C C . VAL A 1 90 ? -10.343 -13.446 14.186 1.00 96.06 90 VAL A C 1
ATOM 720 O O . VAL A 1 90 ? -11.370 -14.119 14.194 1.00 96.06 90 VAL A O 1
ATOM 723 N N . GLU A 1 91 ? -9.740 -13.080 15.318 1.00 97.00 91 GLU A N 1
ATOM 724 C CA . GLU A 1 91 ? -10.184 -13.482 16.660 1.00 97.00 91 GLU A CA 1
ATOM 725 C C . GLU A 1 91 ? -11.627 -13.060 16.953 1.00 97.00 91 GLU A C 1
ATOM 727 O O . GLU A 1 91 ? -12.370 -13.780 17.621 1.00 97.00 91 GLU A O 1
ATOM 732 N N . LYS A 1 92 ? -12.039 -11.898 16.435 1.00 95.75 92 LYS A N 1
ATOM 733 C CA . LYS A 1 92 ? -13.405 -11.379 16.566 1.00 95.75 92 LYS A CA 1
ATOM 734 C C . LYS A 1 92 ? -14.349 -11.835 15.444 1.00 95.75 92 LYS A C 1
ATOM 736 O O . LYS A 1 92 ? -15.506 -11.425 15.444 1.00 95.75 92 LYS A O 1
ATOM 741 N N . GLY A 1 93 ? -13.884 -12.675 14.517 1.00 92.94 93 GLY A N 1
ATOM 742 C CA . GLY A 1 93 ? -14.695 -13.265 13.448 1.00 92.94 93 GLY A CA 1
ATOM 743 C C . GLY A 1 93 ? -15.055 -12.318 12.299 1.00 92.94 93 GLY A C 1
ATOM 744 O O . GLY A 1 93 ? -15.947 -12.640 11.523 1.00 92.94 93 GLY A O 1
ATOM 745 N N . ALA A 1 94 ? -14.384 -11.169 12.184 1.00 93.06 94 ALA A N 1
ATOM 746 C CA . ALA A 1 94 ? -14.556 -10.234 11.069 1.00 93.06 94 ALA A CA 1
ATOM 747 C C . ALA A 1 94 ? -13.815 -10.685 9.799 1.00 93.06 94 ALA A C 1
ATOM 749 O O . ALA A 1 94 ? -14.197 -10.300 8.698 1.00 93.06 94 ALA A O 1
ATOM 750 N N . LEU A 1 95 ? -12.756 -11.489 9.942 1.00 92.94 95 LEU A N 1
ATOM 751 C CA . LEU A 1 95 ? -12.029 -12.115 8.837 1.00 92.94 95 LEU A CA 1
ATOM 752 C C . LEU A 1 95 ? -11.895 -13.620 9.076 1.00 92.94 95 LEU A C 1
ATOM 754 O O . LEU A 1 95 ? -11.693 -14.057 10.205 1.00 92.94 95 LEU A O 1
ATOM 758 N N . GLU A 1 96 ? -11.938 -14.413 8.004 1.00 91.12 96 GLU A N 1
ATOM 759 C CA . GLU A 1 96 ? -11.737 -15.868 8.091 1.00 91.12 96 GLU A CA 1
ATOM 760 C C . GLU A 1 96 ? -10.273 -16.245 8.356 1.00 91.12 96 GLU A C 1
ATOM 762 O O . GLU A 1 96 ? -9.983 -17.234 9.030 1.00 91.12 96 GLU A O 1
ATOM 767 N N . THR A 1 97 ? -9.336 -15.464 7.815 1.00 92.00 97 THR A N 1
ATOM 768 C CA . THR A 1 97 ? -7.894 -15.712 7.911 1.00 92.00 97 THR A CA 1
ATOM 769 C C . THR A 1 97 ? -7.123 -14.411 8.018 1.00 92.00 97 THR A C 1
ATOM 771 O O . THR A 1 97 ? -7.581 -13.368 7.548 1.00 92.00 97 THR A O 1
ATOM 774 N N . GLU A 1 98 ? -5.911 -14.479 8.564 1.00 92.94 98 GLU A N 1
ATOM 775 C CA . GLU A 1 98 ? -5.025 -13.324 8.605 1.00 92.94 98 GLU A CA 1
ATOM 776 C C . GLU A 1 98 ? -4.637 -12.859 7.194 1.00 92.94 98 GLU A C 1
ATOM 778 O O . GLU A 1 98 ? -4.298 -13.659 6.318 1.00 92.94 98 GLU A O 1
ATOM 783 N N . THR A 1 99 ? -4.671 -11.545 6.974 1.00 92.12 99 THR A N 1
ATOM 784 C CA . THR A 1 99 ? -4.307 -10.911 5.703 1.00 92.12 99 THR A CA 1
ATOM 785 C C . THR A 1 99 ? -3.551 -9.606 5.949 1.00 92.12 99 THR A C 1
ATOM 787 O O . THR A 1 99 ? -3.458 -9.118 7.070 1.00 92.12 99 THR A O 1
ATOM 790 N N . VAL A 1 100 ? -2.984 -9.027 4.889 1.00 94.81 100 VAL A N 1
ATOM 791 C CA . VAL A 1 100 ? -2.236 -7.760 4.980 1.00 94.81 100 VAL A CA 1
ATOM 792 C C . VAL A 1 100 ? -3.024 -6.589 4.408 1.00 94.81 100 VAL A C 1
ATOM 794 O O . VAL A 1 100 ? -3.029 -5.523 5.009 1.00 94.81 100 VAL A O 1
ATOM 797 N N . VAL A 1 101 ? -3.679 -6.768 3.258 1.00 93.44 101 VAL A N 1
ATOM 798 C CA . VAL A 1 101 ? -4.222 -5.655 2.459 1.00 93.44 101 VAL A CA 1
ATOM 799 C C . VAL A 1 101 ? -5.297 -4.872 3.216 1.00 93.44 101 VAL A C 1
ATOM 801 O O . VAL A 1 101 ? -5.134 -3.670 3.403 1.00 93.44 101 VAL A O 1
ATOM 804 N N . ALA A 1 102 ? -6.348 -5.540 3.700 1.00 93.12 102 ALA A N 1
ATOM 805 C CA . ALA A 1 102 ? -7.438 -4.855 4.394 1.00 93.12 102 ALA A CA 1
ATOM 806 C C . ALA A 1 102 ? -6.987 -4.223 5.731 1.00 93.12 102 ALA A C 1
ATOM 808 O O . ALA A 1 102 ? -7.244 -3.035 5.931 1.00 93.12 102 ALA A O 1
ATOM 809 N N . PRO A 1 103 ? -6.241 -4.917 6.620 1.00 95.62 103 PRO A N 1
ATOM 810 C CA . PRO A 1 103 ? -5.729 -4.289 7.842 1.00 95.62 103 PRO A CA 1
ATOM 811 C C . PRO A 1 103 ? -4.771 -3.119 7.573 1.00 95.62 103 PRO A C 1
ATOM 813 O O . PRO A 1 103 ? -4.851 -2.097 8.251 1.00 95.62 103 PRO A O 1
ATOM 816 N N . ALA A 1 104 ? -3.890 -3.228 6.570 1.00 96.56 104 ALA A N 1
ATOM 817 C CA . ALA A 1 104 ? -3.018 -2.124 6.165 1.00 96.56 104 ALA A CA 1
ATOM 818 C C . ALA A 1 104 ? -3.826 -0.913 5.688 1.00 96.56 104 ALA A C 1
ATOM 820 O O . ALA A 1 104 ? -3.504 0.214 6.056 1.00 96.56 104 ALA A O 1
ATOM 821 N N . PHE A 1 105 ? -4.895 -1.144 4.924 1.00 95.62 105 PHE A N 1
ATOM 822 C CA . PHE A 1 105 ? -5.768 -0.079 4.449 1.00 95.62 105 PHE A CA 1
ATOM 823 C C . PHE A 1 105 ? -6.554 0.591 5.583 1.00 95.62 105 PHE A C 1
ATOM 825 O O . PHE A 1 105 ? -6.625 1.812 5.642 1.00 95.62 105 PHE A O 1
ATOM 832 N N . ILE A 1 106 ? -7.067 -0.166 6.553 1.00 96.31 106 ILE A N 1
ATOM 833 C CA . ILE A 1 106 ? -7.727 0.423 7.729 1.00 96.31 106 ILE A CA 1
ATOM 834 C C . ILE A 1 106 ? -6.755 1.319 8.514 1.00 96.31 106 ILE A C 1
ATOM 836 O O . ILE A 1 106 ? -7.116 2.426 8.912 1.00 96.31 106 ILE A O 1
ATOM 840 N N . LEU A 1 107 ? -5.510 0.871 8.712 1.00 97.81 107 LEU A N 1
ATOM 841 C CA . LEU A 1 107 ? -4.484 1.667 9.396 1.00 97.81 107 LEU A CA 1
ATOM 842 C C . LEU A 1 107 ? -4.071 2.899 8.586 1.00 97.81 107 LEU A C 1
ATOM 844 O O . LEU A 1 107 ? -3.835 3.949 9.171 1.00 97.81 107 LEU A O 1
ATOM 848 N N . HIS A 1 108 ? -4.047 2.794 7.256 1.00 97.19 108 HIS A N 1
ATOM 849 C CA . HIS A 1 108 ? -3.870 3.935 6.364 1.00 97.19 108 HIS A CA 1
ATOM 850 C C . HIS A 1 108 ? -4.941 5.008 6.597 1.00 97.19 108 HIS A C 1
ATOM 852 O O . HIS A 1 108 ? -4.610 6.181 6.761 1.00 97.19 108 HIS A O 1
ATOM 858 N N . LEU A 1 109 ? -6.216 4.616 6.670 1.00 96.25 109 LEU A N 1
ATOM 859 C CA . LEU A 1 109 ? -7.326 5.545 6.909 1.00 96.25 109 LEU A CA 1
ATOM 860 C C . LEU A 1 109 ? -7.292 6.165 8.312 1.00 96.25 109 LEU A C 1
ATOM 862 O O . LEU A 1 109 ? -7.699 7.317 8.480 1.00 96.25 109 LEU A O 1
ATOM 866 N N . ALA A 1 110 ? -6.811 5.406 9.300 1.00 96.69 110 ALA A N 1
ATOM 867 C CA . ALA A 1 110 ? -6.654 5.868 10.675 1.00 96.69 110 ALA A CA 1
ATOM 868 C C . ALA A 1 110 ? -5.507 6.875 10.839 1.00 96.69 110 ALA A C 1
ATOM 870 O O . ALA A 1 110 ? -5.622 7.806 11.627 1.00 96.69 110 ALA A O 1
ATOM 871 N N . ASP A 1 111 ? -4.411 6.682 10.105 1.00 97.00 111 ASP A N 1
ATOM 872 C CA . ASP A 1 111 ? -3.215 7.531 10.160 1.00 97.00 111 ASP A CA 1
ATOM 873 C C . ASP A 1 111 ? -3.294 8.724 9.186 1.00 97.00 111 ASP A C 1
ATOM 875 O O . ASP A 1 111 ? -2.473 9.632 9.260 1.00 97.00 111 ASP A O 1
ATOM 879 N N . SER A 1 112 ? -4.271 8.734 8.272 1.00 95.25 112 SER A N 1
ATOM 880 C CA . SER A 1 112 ? -4.501 9.842 7.336 1.00 95.25 112 SER A CA 1
ATOM 881 C C . SER A 1 112 ? -5.386 10.937 7.941 1.00 95.25 112 SER A C 1
ATOM 883 O O . SER A 1 112 ? -6.148 10.721 8.885 1.00 95.25 112 SER A O 1
ATOM 885 N N . SER A 1 113 ? -5.335 12.132 7.361 1.00 90.44 113 SER A N 1
ATOM 886 C CA . SER A 1 113 ? -6.218 13.258 7.679 1.00 90.44 113 SER A CA 1
ATOM 887 C C . SER A 1 113 ? -6.614 14.009 6.408 1.00 90.44 113 SER A C 1
ATOM 889 O O . SER A 1 113 ? -6.087 13.718 5.338 1.00 90.44 113 SER A O 1
ATOM 891 N N . SER A 1 114 ? -7.505 14.999 6.525 1.00 85.75 114 SER A N 1
ATOM 892 C CA . SER A 1 114 ? -7.874 15.885 5.407 1.00 85.75 114 SER A CA 1
ATOM 893 C C . SER A 1 114 ? -6.686 16.654 4.827 1.00 85.75 114 SER A C 1
ATOM 895 O O . SER A 1 114 ? -6.754 17.120 3.699 1.00 85.75 114 SER A O 1
ATOM 897 N N . GLU A 1 115 ? -5.600 16.800 5.587 1.00 85.75 115 GLU A N 1
ATOM 898 C CA . GLU A 1 115 ? -4.412 17.539 5.158 1.00 85.75 115 GLU A CA 1
ATOM 899 C C . GLU A 1 115 ? -3.247 16.620 4.766 1.00 85.75 115 GLU A C 1
ATOM 901 O O . GLU A 1 115 ? -2.342 17.043 4.044 1.00 85.75 115 GLU A O 1
ATOM 906 N N . GLU A 1 116 ? -3.239 15.365 5.232 1.00 88.38 116 GLU A N 1
ATOM 907 C CA . GLU A 1 116 ? -2.071 14.493 5.117 1.00 88.38 116 GLU A CA 1
ATOM 908 C C . GLU A 1 116 ? -2.429 13.038 4.786 1.00 88.38 116 GLU A C 1
ATOM 910 O O . GLU A 1 116 ? -3.146 12.352 5.516 1.00 88.38 116 GLU A O 1
ATOM 915 N N . TYR A 1 117 ? -1.844 12.549 3.690 1.00 93.50 117 TYR A N 1
ATOM 916 C CA . TYR A 1 117 ? -1.817 11.135 3.323 1.00 93.50 117 TYR A CA 1
ATOM 917 C C . TYR A 1 117 ? -0.863 10.356 4.236 1.00 93.50 117 TYR A C 1
ATOM 919 O O . TYR A 1 117 ? 0.306 10.735 4.377 1.00 93.50 117 TYR A O 1
ATOM 927 N N . SER A 1 118 ? -1.298 9.203 4.756 1.00 95.31 118 SER A N 1
ATOM 928 C CA . SER A 1 118 ? -0.424 8.342 5.559 1.00 95.31 118 SER A CA 1
ATOM 929 C C . SER A 1 118 ? 0.723 7.743 4.737 1.00 95.31 118 SER A C 1
ATOM 931 O O . SER A 1 118 ? 0.607 6.706 4.079 1.00 95.31 118 SER A O 1
ATOM 933 N N . SER A 1 119 ? 1.895 8.371 4.840 1.00 94.25 119 SER A N 1
ATOM 934 C CA . SER A 1 119 ? 3.153 7.839 4.293 1.00 94.25 119 SER A CA 1
ATOM 935 C C . SER A 1 119 ? 3.735 6.709 5.149 1.00 94.25 119 SER A C 1
ATOM 937 O O . SER A 1 119 ? 4.642 5.997 4.714 1.00 94.25 119 SER A O 1
ATOM 939 N N . ARG A 1 120 ? 3.223 6.537 6.372 1.00 96.00 120 ARG A N 1
ATOM 940 C CA . ARG A 1 120 ? 3.617 5.472 7.296 1.00 96.00 120 ARG A CA 1
ATOM 941 C C . ARG A 1 120 ? 2.933 4.146 6.970 1.00 96.00 120 ARG A C 1
ATOM 943 O O . ARG A 1 120 ? 3.570 3.093 7.049 1.00 96.00 120 ARG A O 1
ATOM 950 N N . PHE A 1 121 ? 1.663 4.208 6.584 1.00 97.06 121 PHE A N 1
ATOM 951 C CA . PHE A 1 121 ? 0.870 3.083 6.108 1.00 97.06 121 PHE A CA 1
ATOM 952 C C . PHE A 1 121 ? 0.432 3.360 4.665 1.00 97.06 121 PHE A C 1
ATOM 954 O O . PHE A 1 121 ? -0.740 3.622 4.430 1.00 97.06 121 PHE A O 1
ATOM 961 N N . PRO A 1 122 ? 1.350 3.364 3.684 1.00 95.88 122 PRO A N 1
ATOM 962 C CA . PRO A 1 122 ? 0.976 3.619 2.299 1.00 95.88 122 PRO A CA 1
ATOM 963 C C . PRO A 1 122 ? 0.020 2.538 1.774 1.00 95.88 122 PRO A C 1
ATOM 965 O O . PRO A 1 122 ? 0.172 1.358 2.104 1.00 95.88 122 PRO A O 1
ATOM 968 N N . ILE A 1 123 ? -0.928 2.926 0.913 1.00 93.38 123 ILE A N 1
ATOM 969 C CA . ILE A 1 123 ? -1.870 1.993 0.283 1.00 93.38 123 ILE A CA 1
ATOM 970 C C . ILE A 1 123 ? -1.102 0.880 -0.432 1.00 93.38 123 ILE A C 1
ATOM 972 O O . ILE A 1 123 ? -0.178 1.107 -1.221 1.00 93.38 123 ILE A O 1
ATOM 976 N N . PHE A 1 124 ? -1.503 -0.353 -0.134 1.00 91.25 124 PHE A N 1
ATOM 977 C CA . PHE A 1 124 ? -0.757 -1.543 -0.494 1.00 91.25 124 PHE A CA 1
ATOM 978 C C . PHE A 1 124 ? -1.590 -2.519 -1.315 1.00 91.25 124 PHE A C 1
ATOM 980 O O . PHE A 1 124 ? -2.569 -3.089 -0.839 1.00 91.25 124 PHE A O 1
ATOM 987 N N . ASP A 1 125 ? -1.143 -2.771 -2.544 1.00 91.06 125 ASP A N 1
ATOM 988 C CA . ASP A 1 125 ? -1.709 -3.791 -3.417 1.00 91.06 125 ASP A CA 1
ATOM 989 C C . ASP A 1 125 ? -0.618 -4.615 -4.129 1.00 91.06 125 ASP A C 1
ATOM 991 O O . ASP A 1 125 ? 0.588 -4.462 -3.906 1.00 91.06 125 ASP A O 1
ATOM 995 N N . ALA A 1 126 ? -1.044 -5.517 -5.016 1.00 91.94 126 ALA A N 1
ATOM 996 C CA . ALA A 1 126 ? -0.134 -6.374 -5.769 1.00 91.94 126 ALA A CA 1
ATOM 997 C C . ALA A 1 126 ? 0.821 -5.593 -6.691 1.00 91.94 126 ALA A C 1
ATOM 999 O O . ALA A 1 126 ? 1.929 -6.059 -6.948 1.00 91.94 126 ALA A O 1
ATOM 1000 N N . ARG A 1 127 ? 0.420 -4.423 -7.200 1.00 94.31 127 ARG A N 1
ATOM 1001 C CA . ARG A 1 127 ? 1.245 -3.587 -8.081 1.00 94.31 127 ARG A CA 1
ATOM 1002 C C . ARG A 1 127 ? 2.315 -2.860 -7.275 1.00 94.31 127 ARG A C 1
ATOM 1004 O O . ARG A 1 127 ? 3.487 -2.976 -7.627 1.00 94.31 127 ARG A O 1
ATOM 1011 N N . CYS A 1 128 ? 1.952 -2.223 -6.161 1.00 94.81 128 CYS A N 1
ATOM 1012 C CA . CYS A 1 128 ? 2.927 -1.626 -5.241 1.00 94.81 128 CYS A CA 1
ATOM 1013 C C . CYS A 1 128 ? 3.940 -2.674 -4.753 1.00 94.81 128 CYS A C 1
ATOM 1015 O O . CYS A 1 128 ? 5.146 -2.420 -4.729 1.00 94.81 128 CYS A O 1
ATOM 1017 N N . TRP A 1 129 ? 3.473 -3.893 -4.456 1.00 95.69 129 TRP A N 1
ATOM 1018 C CA . TRP A 1 129 ? 4.346 -5.000 -4.071 1.00 95.69 129 TRP A CA 1
ATOM 1019 C C . TRP A 1 129 ? 5.301 -5.443 -5.190 1.00 95.69 129 TRP A C 1
ATOM 1021 O O . TRP A 1 129 ? 6.488 -5.643 -4.934 1.00 95.69 129 TRP A O 1
ATOM 1031 N N . LYS A 1 130 ? 4.823 -5.569 -6.438 1.00 95.19 130 LYS A N 1
ATOM 1032 C CA . LYS A 1 130 ? 5.677 -5.873 -7.603 1.00 95.19 130 LYS A CA 1
ATOM 1033 C C . LYS A 1 130 ? 6.770 -4.823 -7.786 1.00 95.19 130 LYS A C 1
ATOM 1035 O O . LYS A 1 130 ? 7.930 -5.195 -7.944 1.00 95.19 130 LYS A O 1
ATOM 1040 N N . ALA A 1 131 ? 6.408 -3.539 -7.722 1.00 95.06 131 ALA A N 1
ATOM 1041 C CA . ALA A 1 131 ? 7.359 -2.435 -7.816 1.00 95.06 131 ALA A CA 1
ATOM 1042 C C . ALA A 1 131 ? 8.427 -2.530 -6.722 1.00 95.06 131 ALA A C 1
ATOM 1044 O O . ALA A 1 131 ? 9.615 -2.522 -7.024 1.00 95.06 131 ALA A O 1
ATOM 1045 N N . PHE A 1 132 ? 8.017 -2.710 -5.465 1.00 94.62 132 PHE A N 1
ATOM 1046 C CA . PHE A 1 132 ? 8.945 -2.884 -4.352 1.00 94.62 132 PHE A CA 1
ATOM 1047 C C . PHE A 1 132 ? 9.901 -4.064 -4.559 1.00 94.62 132 PHE A C 1
ATOM 1049 O O . PHE A 1 132 ? 11.112 -3.896 -4.425 1.00 94.62 132 PHE A O 1
ATOM 1056 N N . VAL A 1 133 ? 9.385 -5.249 -4.908 1.00 93.44 133 VAL A N 1
ATOM 1057 C CA . VAL A 1 133 ? 10.215 -6.447 -5.118 1.00 93.44 133 VAL A CA 1
ATOM 1058 C C . VAL A 1 133 ? 11.238 -6.228 -6.230 1.00 93.44 133 VAL A C 1
ATOM 1060 O O . VAL A 1 133 ? 12.398 -6.605 -6.060 1.00 93.44 133 VAL A O 1
ATOM 1063 N N . PHE A 1 134 ? 10.822 -5.595 -7.328 1.00 92.69 134 PHE A N 1
ATOM 1064 C CA . PHE A 1 134 ? 11.696 -5.280 -8.454 1.00 92.69 134 PHE A CA 1
ATOM 1065 C C . PHE A 1 134 ? 12.783 -4.263 -8.069 1.00 92.69 134 PHE A C 1
ATOM 1067 O O . PHE A 1 134 ? 13.971 -4.549 -8.195 1.00 92.69 134 PHE A O 1
ATOM 1074 N N . LEU A 1 135 ? 12.395 -3.106 -7.522 1.00 91.69 135 LEU A N 1
ATOM 1075 C CA . LEU A 1 135 ? 13.315 -2.001 -7.209 1.00 91.69 135 LEU A CA 1
ATOM 1076 C C . LEU A 1 135 ? 14.292 -2.342 -6.076 1.00 91.69 135 LEU A C 1
ATOM 1078 O O . LEU A 1 135 ? 15.412 -1.843 -6.036 1.00 91.69 135 LEU A O 1
ATOM 1082 N N . THR A 1 136 ? 13.898 -3.217 -5.151 1.00 89.44 136 THR A N 1
ATOM 1083 C CA . THR A 1 136 ? 14.788 -3.669 -4.069 1.00 89.44 136 THR A CA 1
ATOM 1084 C C . THR A 1 136 ? 15.643 -4.876 -4.437 1.00 89.44 136 THR A C 1
ATOM 1086 O O . THR A 1 136 ? 16.394 -5.346 -3.583 1.00 89.44 136 THR A O 1
ATOM 1089 N N . LYS A 1 137 ? 15.546 -5.379 -5.680 1.00 85.81 137 LYS A N 1
ATOM 1090 C CA . LYS A 1 137 ? 16.263 -6.575 -6.157 1.00 85.81 137 LYS A CA 1
ATOM 1091 C C . LYS A 1 137 ? 16.101 -7.772 -5.217 1.00 85.81 137 LYS A C 1
ATOM 1093 O O . LYS A 1 137 ? 17.016 -8.553 -4.996 1.00 85.81 137 LYS A O 1
ATOM 1098 N N . ARG A 1 138 ? 14.908 -7.915 -4.632 1.00 80.81 138 ARG A N 1
ATOM 1099 C CA . ARG A 1 138 ? 14.571 -9.054 -3.756 1.00 80.81 138 ARG A CA 1
ATOM 1100 C C . ARG A 1 138 ? 14.396 -10.361 -4.518 1.00 80.81 138 ARG A C 1
ATOM 1102 O O . ARG A 1 138 ? 14.238 -11.405 -3.891 1.00 80.81 138 ARG A O 1
ATOM 1109 N N . ARG A 1 139 ? 14.346 -10.265 -5.842 1.00 82.50 139 ARG A N 1
ATOM 1110 C CA . ARG A 1 139 ? 14.372 -11.363 -6.794 1.00 82.50 139 ARG A CA 1
ATOM 1111 C C . ARG A 1 139 ? 15.388 -11.025 -7.871 1.00 82.50 139 ARG A C 1
ATOM 1113 O O . ARG A 1 139 ? 15.497 -9.854 -8.241 1.00 82.50 139 ARG A O 1
ATOM 1120 N N . GLU A 1 140 ? 16.096 -12.027 -8.366 1.00 80.56 140 GLU A N 1
ATOM 1121 C CA . GLU A 1 140 ? 17.163 -11.852 -9.351 1.00 80.56 140 GLU A CA 1
ATOM 1122 C C . GLU A 1 140 ? 17.071 -12.881 -10.486 1.00 80.56 140 GLU A C 1
ATOM 1124 O O . GLU A 1 140 ? 16.475 -13.949 -10.348 1.00 80.56 140 GLU A O 1
ATOM 1129 N N . GLY A 1 141 ? 17.674 -12.542 -11.630 1.00 81.00 141 GLY A N 1
ATOM 1130 C CA . GLY A 1 141 ? 17.824 -13.451 -12.767 1.00 81.00 141 GLY A CA 1
ATOM 1131 C C . GLY A 1 141 ? 16.492 -13.992 -13.289 1.00 81.00 141 GLY A C 1
ATOM 1132 O O . GLY A 1 141 ? 15.610 -13.222 -13.679 1.00 81.00 141 GLY A O 1
ATOM 1133 N N . ASP A 1 142 ? 16.373 -15.319 -13.259 1.00 87.19 142 ASP A N 1
ATOM 1134 C CA . ASP A 1 142 ? 15.262 -16.093 -13.825 1.00 87.19 142 ASP A CA 1
ATOM 1135 C C . ASP A 1 142 ? 14.012 -16.124 -12.925 1.00 87.19 142 ASP A C 1
ATOM 1137 O O . ASP A 1 142 ? 12.999 -16.751 -13.254 1.00 87.19 142 ASP A O 1
ATOM 1141 N N . GLU A 1 143 ? 14.050 -15.472 -11.759 1.00 91.44 143 GLU A N 1
ATOM 1142 C CA . GLU A 1 143 ? 12.875 -15.353 -10.903 1.00 91.44 143 GLU A CA 1
ATOM 1143 C C . GLU A 1 143 ? 11.789 -14.489 -11.560 1.00 91.44 143 GLU A C 1
ATOM 1145 O O . GLU A 1 143 ? 12.068 -13.492 -12.222 1.00 91.44 143 GLU A O 1
ATOM 1150 N N . LYS A 1 144 ? 10.518 -14.842 -11.339 1.00 91.62 144 LYS A N 1
ATOM 1151 C CA . LYS A 1 144 ? 9.370 -14.066 -11.838 1.00 91.62 144 LYS A CA 1
ATOM 1152 C C . LYS A 1 144 ? 8.940 -12.988 -10.850 1.00 91.62 144 LYS A C 1
ATOM 1154 O O . LYS A 1 144 ? 9.198 -13.100 -9.650 1.00 91.62 144 LYS A O 1
ATOM 1159 N N . LEU A 1 145 ? 8.189 -11.986 -11.303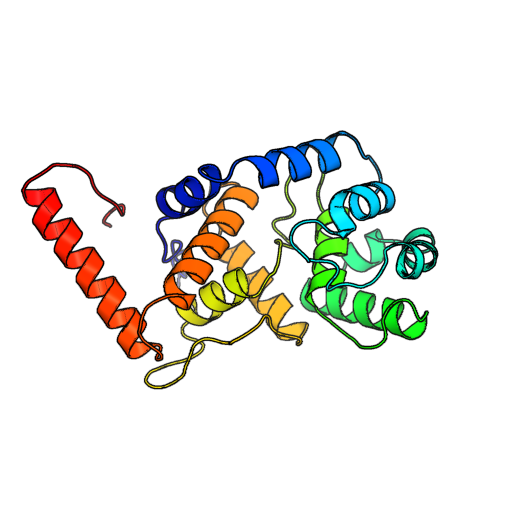 1.00 90.94 145 LEU A N 1
ATOM 1160 C CA . LEU A 1 145 ? 7.478 -11.080 -10.392 1.00 90.94 145 LEU A CA 1
ATOM 1161 C C . LEU A 1 145 ? 6.445 -11.840 -9.533 1.00 90.94 145 LEU A C 1
ATOM 1163 O O . LEU A 1 145 ? 5.884 -12.849 -9.971 1.00 90.94 145 LEU A O 1
ATOM 1167 N N . PRO A 1 146 ? 6.153 -11.379 -8.303 1.00 90.75 146 PRO A N 1
ATOM 1168 C CA . PRO A 1 146 ? 5.087 -11.963 -7.496 1.00 90.75 146 PRO A CA 1
ATOM 1169 C C . PRO A 1 146 ? 3.723 -11.784 -8.182 1.00 90.75 146 PRO A C 1
ATOM 1171 O O . PRO A 1 146 ? 3.427 -10.723 -8.727 1.00 90.75 146 PRO A O 1
ATOM 1174 N N . VAL A 1 147 ? 2.873 -12.814 -8.134 1.00 87.19 147 VAL A N 1
ATOM 1175 C CA . VAL A 1 147 ? 1.549 -12.799 -8.790 1.00 87.19 147 VAL A CA 1
ATOM 1176 C C . VAL A 1 147 ? 0.535 -11.947 -8.012 1.00 87.19 147 VAL A C 1
ATOM 1178 O O . VAL A 1 147 ? -0.338 -11.329 -8.615 1.00 87.19 147 VAL A O 1
ATOM 1181 N N . GLY A 1 148 ? 0.690 -11.851 -6.688 1.00 88.88 148 GLY A N 1
ATOM 1182 C CA . GLY A 1 148 ? -0.169 -11.072 -5.795 1.00 88.88 148 GLY A CA 1
ATOM 1183 C C . GLY A 1 148 ? 0.621 -10.317 -4.726 1.00 88.88 148 GLY A C 1
ATOM 1184 O O . GLY A 1 148 ? 1.847 -10.423 -4.649 1.00 88.88 148 GLY A O 1
ATOM 1185 N N . ALA A 1 149 ? -0.096 -9.554 -3.901 1.00 89.62 149 ALA A N 1
ATOM 1186 C CA . ALA A 1 149 ? 0.470 -8.905 -2.723 1.00 89.62 149 ALA A CA 1
ATOM 1187 C C . ALA A 1 149 ? 0.982 -9.947 -1.711 1.00 89.62 149 ALA A C 1
ATOM 1189 O O . ALA A 1 149 ? 0.514 -11.086 -1.681 1.00 89.62 149 ALA A O 1
ATOM 1190 N N . THR A 1 150 ? 1.948 -9.566 -0.872 1.00 89.69 150 THR A N 1
ATOM 1191 C CA . THR A 1 150 ? 2.396 -10.430 0.229 1.00 89.69 150 THR A CA 1
ATOM 1192 C C . THR A 1 150 ? 1.293 -10.609 1.278 1.00 89.69 150 THR A C 1
ATOM 1194 O O . THR A 1 150 ? 0.563 -9.670 1.581 1.00 89.69 150 THR A O 1
ATOM 1197 N N . THR A 1 151 ? 1.207 -11.799 1.872 1.00 91.62 151 THR A N 1
ATOM 1198 C CA . THR A 1 151 ? 0.388 -12.077 3.068 1.00 91.62 151 THR A CA 1
ATOM 1199 C C . THR A 1 151 ? 1.197 -11.986 4.365 1.00 91.62 151 THR A C 1
ATOM 1201 O O . THR A 1 151 ? 0.662 -12.145 5.453 1.00 91.62 151 THR A O 1
ATOM 1204 N N . SER A 1 152 ? 2.502 -11.724 4.269 1.00 95.25 152 SER A N 1
ATOM 1205 C CA . SER A 1 152 ? 3.391 -11.571 5.422 1.00 95.25 152 SER A CA 1
ATOM 1206 C C . SER A 1 152 ? 3.420 -10.118 5.901 1.00 95.25 152 SER A C 1
ATOM 1208 O O . SER A 1 152 ? 3.862 -9.226 5.171 1.00 95.25 152 SER A O 1
ATOM 1210 N N . ALA A 1 153 ? 3.008 -9.898 7.150 1.00 96.81 153 ALA A N 1
ATOM 1211 C CA . ALA A 1 153 ? 3.023 -8.586 7.792 1.00 96.81 153 ALA A CA 1
ATOM 1212 C C . ALA A 1 153 ? 4.447 -8.028 7.979 1.00 96.81 153 ALA A C 1
ATOM 1214 O O . ALA A 1 153 ? 4.674 -6.833 7.804 1.00 96.81 153 ALA A O 1
ATOM 1215 N N . SER A 1 154 ? 5.440 -8.888 8.236 1.00 96.94 154 SER A N 1
ATOM 1216 C CA . SER A 1 154 ? 6.844 -8.460 8.289 1.00 96.94 154 SER A CA 1
ATOM 1217 C C . SER A 1 154 ? 7.320 -7.910 6.943 1.00 96.94 154 SER A C 1
ATOM 1219 O O . SER A 1 154 ? 7.921 -6.840 6.903 1.00 96.94 154 SER A O 1
ATOM 1221 N N . ARG A 1 155 ? 6.966 -8.565 5.829 1.00 96.12 155 ARG A N 1
ATOM 1222 C CA . ARG A 1 155 ? 7.254 -8.067 4.472 1.00 96.12 155 ARG A CA 1
ATOM 1223 C C . ARG A 1 155 ? 6.551 -6.752 4.148 1.00 96.12 155 ARG A C 1
ATOM 1225 O O . ARG A 1 155 ? 7.122 -5.917 3.452 1.00 96.12 155 ARG A O 1
ATOM 1232 N N . TYR A 1 156 ? 5.338 -6.549 4.657 1.00 97.50 156 TYR A N 1
ATOM 1233 C CA . TYR A 1 156 ? 4.676 -5.247 4.576 1.00 97.50 156 TYR A CA 1
ATOM 1234 C C . TYR A 1 156 ? 5.439 -4.173 5.367 1.00 97.50 156 TYR A C 1
ATOM 1236 O O . TYR A 1 156 ? 5.677 -3.087 4.849 1.00 97.50 156 TYR A O 1
ATOM 1244 N N . GLY A 1 157 ? 5.917 -4.491 6.573 1.00 97.75 157 GLY A N 1
ATOM 1245 C CA . GLY A 1 157 ? 6.770 -3.585 7.349 1.00 97.75 157 GLY A CA 1
ATOM 1246 C C . GLY A 1 157 ? 8.041 -3.166 6.600 1.00 97.75 157 GLY A C 1
ATOM 1247 O O . GLY A 1 157 ? 8.411 -1.993 6.619 1.00 97.75 157 GLY A O 1
ATOM 1248 N N . GLU A 1 158 ? 8.674 -4.094 5.878 1.00 96.94 158 GLU A N 1
ATOM 1249 C CA . GLU A 1 158 ? 9.823 -3.794 5.011 1.00 96.94 158 GLU A CA 1
ATOM 1250 C C . GLU A 1 158 ? 9.449 -2.870 3.842 1.00 96.94 158 GLU A C 1
ATOM 1252 O O . GLU A 1 158 ? 10.220 -1.973 3.496 1.00 96.94 158 GLU A O 1
ATOM 1257 N N . PHE A 1 159 ? 8.264 -3.060 3.252 1.00 97.06 159 PHE A N 1
ATOM 1258 C CA . PHE A 1 159 ? 7.728 -2.162 2.229 1.00 97.06 159 PHE A CA 1
ATOM 1259 C C . PHE A 1 159 ? 7.506 -0.746 2.778 1.00 97.06 159 PHE A C 1
ATOM 1261 O O . PHE A 1 159 ? 7.981 0.208 2.167 1.00 97.06 159 PHE A O 1
ATOM 1268 N N . CYS A 1 160 ? 6.876 -0.595 3.948 1.00 97.81 160 CYS A N 1
ATOM 1269 C CA . CYS A 1 160 ? 6.700 0.707 4.605 1.00 97.81 160 CYS A CA 1
ATOM 1270 C C . CYS A 1 160 ? 8.040 1.393 4.892 1.00 97.81 160 CYS A C 1
ATOM 1272 O O . CYS A 1 160 ? 8.191 2.594 4.667 1.00 97.81 160 CYS A O 1
ATOM 1274 N N . GLN A 1 161 ? 9.032 0.634 5.367 1.00 96.00 161 GLN A N 1
ATOM 1275 C CA . GLN A 1 161 ? 10.364 1.170 5.634 1.00 96.00 161 GLN A CA 1
ATOM 1276 C C . GLN A 1 161 ? 11.042 1.658 4.352 1.00 96.00 161 GLN A C 1
ATOM 1278 O O . GLN A 1 161 ? 11.642 2.732 4.352 1.00 96.00 161 GLN A O 1
ATOM 1283 N N . TYR A 1 162 ? 10.953 0.882 3.268 1.00 94.69 162 TYR A N 1
ATOM 1284 C CA . TYR A 1 162 ? 11.432 1.315 1.959 1.00 94.69 162 TYR A CA 1
ATOM 1285 C C . TYR A 1 162 ? 10.724 2.593 1.529 1.00 94.69 162 TYR A C 1
ATOM 1287 O O . TYR A 1 162 ? 11.402 3.585 1.295 1.00 94.69 162 TYR A O 1
ATOM 1295 N N . PHE A 1 163 ? 9.389 2.596 1.537 1.00 95.94 163 PHE A N 1
ATOM 1296 C CA . PHE A 1 163 ? 8.569 3.727 1.118 1.00 95.94 163 PHE A CA 1
ATOM 1297 C C . PHE A 1 163 ? 8.967 5.020 1.836 1.00 95.94 163 PHE A C 1
ATOM 1299 O O . PHE A 1 163 ? 9.261 6.021 1.192 1.00 95.94 163 PHE A O 1
ATOM 1306 N N . SER A 1 164 ? 9.050 4.980 3.168 1.00 94.06 164 SER A N 1
ATOM 1307 C CA . SER A 1 164 ? 9.451 6.132 3.979 1.00 94.06 164 SER A CA 1
ATOM 1308 C C . SER A 1 164 ? 10.886 6.580 3.691 1.00 94.06 164 SER A C 1
ATOM 1310 O O . SER A 1 164 ? 11.163 7.776 3.660 1.00 94.06 164 SER A O 1
ATOM 1312 N N . ARG A 1 165 ? 11.807 5.638 3.457 1.00 93.00 165 ARG A N 1
ATOM 1313 C CA . ARG A 1 165 ? 13.219 5.942 3.198 1.00 93.00 165 ARG A CA 1
ATOM 1314 C C . ARG A 1 165 ? 13.459 6.538 1.811 1.00 93.00 165 ARG A C 1
ATOM 1316 O O . ARG A 1 165 ? 14.413 7.296 1.649 1.00 93.00 165 ARG A O 1
ATOM 1323 N N . THR A 1 166 ? 12.668 6.146 0.817 1.00 92.38 166 THR A N 1
ATOM 1324 C CA . THR A 1 166 ? 12.871 6.521 -0.589 1.00 92.38 166 THR A CA 1
ATOM 1325 C C . THR A 1 166 ? 11.904 7.588 -1.082 1.00 92.38 166 THR A C 1
ATOM 1327 O O . THR A 1 166 ? 12.053 8.030 -2.218 1.00 92.38 166 THR A O 1
ATOM 1330 N N . LEU A 1 167 ? 10.950 8.029 -0.257 1.00 92.88 167 LEU A N 1
ATOM 1331 C CA . LEU A 1 167 ? 10.095 9.178 -0.542 1.00 92.88 167 LEU A CA 1
ATOM 1332 C C . LEU A 1 167 ? 10.947 10.461 -0.644 1.00 92.88 167 LEU A C 1
ATOM 1334 O O . LEU A 1 167 ? 11.563 10.857 0.350 1.00 92.88 167 LEU A O 1
ATOM 1338 N N . PRO A 1 168 ? 11.004 11.137 -1.808 1.00 89.50 168 PRO A N 1
ATOM 1339 C CA . PRO A 1 168 ? 11.786 12.361 -1.941 1.00 89.50 168 PRO A CA 1
ATOM 1340 C C . PRO A 1 168 ? 11.209 13.522 -1.152 1.00 89.50 168 PRO A C 1
ATOM 1342 O O . PRO A 1 168 ? 9.996 13.670 -1.006 1.00 89.50 168 PRO A O 1
ATOM 1345 N N . GLN A 1 169 ? 12.093 14.431 -0.754 1.00 88.69 169 GLN A N 1
ATOM 1346 C CA . GLN A 1 169 ? 11.676 15.713 -0.210 1.00 88.69 169 GLN A CA 1
ATOM 1347 C C . GLN A 1 169 ? 10.838 16.489 -1.243 1.00 88.69 169 GLN A C 1
ATOM 1349 O O . GLN A 1 169 ? 11.234 16.628 -2.398 1.00 88.69 169 GLN A O 1
ATOM 1354 N N . GLY A 1 170 ? 9.686 17.013 -0.816 1.00 88.44 170 GLY A N 1
ATOM 1355 C CA . GLY A 1 170 ? 8.785 17.798 -1.669 1.00 88.44 170 GLY A CA 1
ATOM 1356 C C . GLY A 1 170 ? 7.864 16.976 -2.578 1.00 88.44 170 GLY A C 1
ATOM 1357 O O . GLY A 1 170 ? 7.079 17.565 -3.315 1.00 88.44 170 GLY A O 1
ATOM 1358 N N . VAL A 1 171 ? 7.927 15.643 -2.520 1.00 91.00 171 VAL A N 1
ATOM 1359 C CA . VAL A 1 171 ? 6.961 14.738 -3.160 1.00 91.00 171 VAL A CA 1
ATOM 1360 C C . VAL A 1 171 ? 5.974 14.262 -2.097 1.00 91.00 171 VAL A C 1
ATOM 1362 O O . VAL A 1 171 ? 6.389 13.830 -1.023 1.00 91.00 171 VAL A O 1
ATOM 1365 N N . SER A 1 172 ? 4.669 14.328 -2.375 1.00 92.06 172 SER A N 1
ATOM 1366 C CA . SER A 1 172 ? 3.667 13.808 -1.437 1.00 92.06 172 SER A CA 1
ATOM 1367 C C . SER A 1 172 ? 3.687 12.277 -1.410 1.00 92.06 172 SER A C 1
ATOM 1369 O O . SER A 1 172 ? 3.932 11.627 -2.432 1.00 92.06 172 SER A O 1
ATOM 1371 N N . GLY A 1 173 ? 3.381 11.678 -0.254 1.00 93.44 173 GLY A N 1
ATOM 1372 C CA . GLY A 1 173 ? 3.274 10.219 -0.135 1.00 93.44 173 GLY A CA 1
ATOM 1373 C C . GLY A 1 173 ? 2.300 9.634 -1.160 1.00 93.44 173 GLY A C 1
ATOM 1374 O O . GLY A 1 173 ? 2.623 8.667 -1.846 1.00 93.44 173 GLY A O 1
ATOM 1375 N N . ARG A 1 174 ? 1.160 10.297 -1.375 1.00 91.88 174 ARG A N 1
ATOM 1376 C CA . ARG A 1 174 ? 0.175 9.895 -2.383 1.00 91.88 174 ARG A CA 1
ATOM 1377 C C . ARG A 1 174 ? 0.758 9.873 -3.799 1.00 91.88 174 ARG A C 1
ATOM 1379 O O . ARG A 1 174 ? 0.549 8.911 -4.535 1.00 91.88 174 ARG A O 1
ATOM 1386 N N . GLN A 1 175 ? 1.522 10.895 -4.188 1.00 92.44 175 GLN A N 1
ATOM 1387 C CA . GLN A 1 175 ? 2.169 10.932 -5.503 1.00 92.44 175 GLN A CA 1
ATOM 1388 C C . GLN A 1 175 ? 3.177 9.787 -5.667 1.00 92.44 175 GLN A C 1
ATOM 1390 O O . GLN A 1 175 ? 3.255 9.167 -6.730 1.00 92.44 175 GLN A O 1
ATOM 1395 N N . TYR A 1 176 ? 3.926 9.470 -4.609 1.00 94.50 176 TYR A N 1
ATOM 1396 C CA . TYR A 1 176 ? 4.896 8.383 -4.650 1.00 94.50 176 TYR A CA 1
ATOM 1397 C C . TYR A 1 176 ? 4.238 6.998 -4.733 1.00 94.50 176 TYR A C 1
ATOM 1399 O O . TYR A 1 176 ? 4.663 6.158 -5.528 1.00 94.50 176 TYR A O 1
ATOM 1407 N N . GLU A 1 177 ? 3.160 6.773 -3.982 1.00 94.62 177 GLU A N 1
ATOM 1408 C CA . GLU A 1 177 ? 2.353 5.550 -4.061 1.00 94.62 177 GLU A CA 1
ATOM 1409 C C . GLU A 1 177 ? 1.774 5.344 -5.466 1.00 94.62 177 GLU A C 1
ATOM 1411 O O . GLU A 1 177 ? 1.977 4.279 -6.053 1.00 94.62 177 GLU A O 1
ATOM 1416 N N . LYS A 1 178 ? 1.164 6.378 -6.064 1.00 92.88 178 LYS A N 1
ATOM 1417 C CA . LYS A 1 178 ? 0.665 6.331 -7.452 1.00 92.88 178 LYS A CA 1
ATOM 1418 C C . LYS A 1 178 ? 1.756 5.940 -8.446 1.00 92.88 178 LYS A C 1
ATOM 1420 O O . LYS A 1 178 ? 1.516 5.129 -9.346 1.00 92.88 178 LYS A O 1
ATOM 1425 N N . ALA A 1 179 ? 2.960 6.487 -8.275 1.00 93.38 179 ALA A N 1
ATOM 1426 C CA . ALA A 1 179 ? 4.097 6.155 -9.121 1.00 93.38 179 ALA A CA 1
ATOM 1427 C C . ALA A 1 179 ? 4.498 4.676 -8.992 1.00 93.38 179 ALA A C 1
ATOM 1429 O O . ALA A 1 179 ? 4.630 3.988 -10.007 1.00 93.38 179 ALA A O 1
ATOM 1430 N N . LEU A 1 180 ? 4.627 4.159 -7.763 1.00 95.12 180 LEU A N 1
ATOM 1431 C CA . LEU A 1 180 ? 4.922 2.741 -7.515 1.00 95.12 180 LEU A CA 1
ATOM 1432 C C . LEU A 1 180 ? 3.834 1.828 -8.085 1.00 95.12 180 LEU A C 1
ATOM 1434 O O . LEU A 1 180 ? 4.135 0.818 -8.721 1.00 95.12 180 LEU A O 1
ATOM 1438 N N . PHE A 1 181 ? 2.571 2.199 -7.910 1.00 93.81 181 PHE A N 1
ATOM 1439 C CA . PHE A 1 181 ? 1.426 1.464 -8.423 1.00 93.81 181 PHE A CA 1
ATOM 1440 C C . PHE A 1 181 ? 1.425 1.379 -9.955 1.00 93.81 181 PHE A C 1
ATOM 1442 O O . PHE A 1 181 ? 1.277 0.290 -10.521 1.00 93.81 181 PHE A O 1
ATOM 1449 N N . LYS A 1 182 ? 1.612 2.508 -10.657 1.00 93.19 182 LYS A N 1
ATOM 1450 C CA . LYS A 1 182 ? 1.638 2.525 -12.130 1.00 93.19 182 LYS A CA 1
ATOM 1451 C C . LYS A 1 182 ? 2.860 1.796 -12.671 1.00 93.19 182 LYS A C 1
ATOM 1453 O O . LYS A 1 182 ? 2.700 0.979 -13.577 1.00 93.19 182 LYS A O 1
ATOM 1458 N N . PHE A 1 183 ? 4.034 2.005 -12.075 1.00 93.94 183 PHE A N 1
ATOM 1459 C CA . PHE A 1 183 ? 5.248 1.278 -12.443 1.00 93.94 183 PHE A CA 1
ATOM 1460 C C . PHE A 1 183 ? 5.083 -0.237 -12.250 1.00 93.94 183 PHE A C 1
ATOM 1462 O O . PHE A 1 183 ? 5.296 -1.011 -13.181 1.00 93.94 183 PHE A O 1
ATOM 1469 N N . GLY A 1 18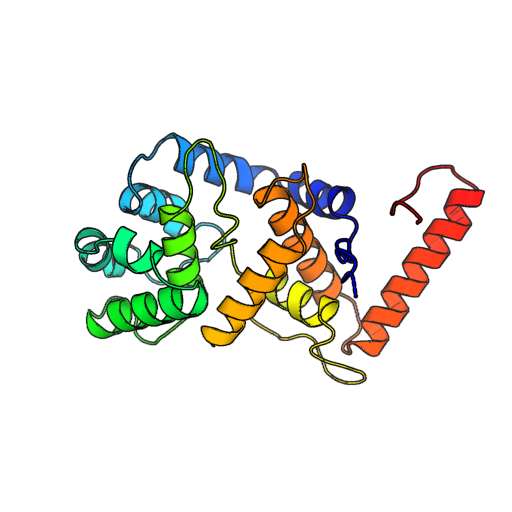4 ? 4.605 -0.671 -11.081 1.00 94.50 184 GLY A N 1
ATOM 1470 C CA . GLY A 1 184 ? 4.354 -2.080 -10.772 1.00 94.50 184 GLY A CA 1
ATOM 1471 C C . GLY A 1 184 ? 3.322 -2.735 -11.695 1.00 94.50 184 GLY A C 1
ATOM 1472 O O . GLY A 1 184 ? 3.471 -3.892 -12.096 1.00 94.50 184 GLY A O 1
ATOM 1473 N N . GLY A 1 185 ? 2.283 -1.987 -12.074 1.00 93.69 185 GLY A N 1
ATOM 1474 C CA . GLY A 1 185 ? 1.294 -2.415 -13.063 1.00 93.69 185 GLY A CA 1
ATOM 1475 C C . GLY A 1 185 ? 1.828 -2.452 -14.497 1.00 93.69 185 GLY A C 1
ATOM 1476 O O . GLY A 1 185 ? 1.344 -3.247 -15.301 1.00 93.69 185 GLY A O 1
ATOM 1477 N N . TYR A 1 186 ? 2.807 -1.611 -14.832 1.00 93.62 186 TYR A N 1
ATOM 1478 C CA . TYR A 1 186 ? 3.486 -1.629 -16.124 1.00 93.62 186 TYR A CA 1
ATOM 1479 C C . TYR A 1 186 ? 4.385 -2.860 -16.252 1.00 93.62 186 TYR A C 1
ATOM 1481 O O . TYR A 1 186 ? 4.135 -3.692 -17.124 1.00 93.62 186 TYR A O 1
ATOM 1489 N N . ILE A 1 187 ? 5.344 -3.043 -15.334 1.00 93.56 187 ILE A N 1
ATOM 1490 C CA . ILE A 1 187 ? 6.272 -4.189 -15.370 1.00 93.56 187 ILE A CA 1
ATOM 1491 C C . ILE A 1 187 ? 5.533 -5.527 -15.277 1.00 93.56 187 ILE A C 1
ATOM 1493 O O . ILE A 1 187 ? 5.922 -6.502 -15.905 1.00 93.56 187 ILE A O 1
ATOM 1497 N N . GLY A 1 188 ? 4.413 -5.565 -14.546 1.00 92.31 188 GLY A N 1
ATOM 1498 C CA . GLY A 1 188 ? 3.586 -6.760 -14.410 1.00 92.31 188 GLY A CA 1
ATOM 1499 C C . GLY A 1 188 ? 2.751 -7.123 -15.643 1.00 92.31 188 GLY A C 1
ATOM 1500 O O . GLY A 1 188 ? 2.076 -8.148 -15.590 1.00 92.31 188 GLY A O 1
ATOM 1501 N N . ARG A 1 189 ? 2.740 -6.292 -16.694 1.00 93.06 189 ARG A N 1
ATOM 1502 C CA . ARG A 1 189 ? 2.021 -6.521 -17.963 1.00 93.06 189 ARG A CA 1
ATOM 1503 C C . ARG A 1 189 ? 2.952 -6.658 -19.166 1.00 93.06 189 ARG A C 1
ATOM 1505 O O . ARG A 1 189 ? 2.465 -6.798 -20.287 1.00 93.06 189 ARG A O 1
ATOM 1512 N N . LEU A 1 190 ? 4.263 -6.580 -18.957 1.00 91.88 190 LEU A N 1
ATOM 1513 C CA . LEU A 1 190 ? 5.217 -6.771 -20.038 1.00 91.88 190 LEU A CA 1
ATOM 1514 C C . LEU A 1 190 ? 5.125 -8.206 -20.582 1.00 91.88 190 LEU A C 1
ATOM 1516 O O . LEU A 1 190 ? 4.835 -9.127 -19.819 1.00 91.88 190 LEU A O 1
ATOM 1520 N N . PRO A 1 191 ? 5.390 -8.418 -21.881 1.00 88.56 191 PRO A N 1
ATOM 1521 C CA . PRO A 1 191 ? 5.392 -9.744 -22.498 1.00 88.56 191 PRO A CA 1
ATOM 1522 C C . PRO A 1 191 ? 6.689 -10.519 -22.190 1.00 88.56 191 PRO A C 1
ATOM 1524 O O . PRO A 1 191 ? 7.240 -11.181 -23.063 1.00 88.56 191 PRO A O 1
ATOM 1527 N N . VAL A 1 192 ? 7.197 -10.389 -20.965 1.00 89.00 192 VAL A N 1
ATOM 1528 C CA . VAL A 1 192 ? 8.401 -11.046 -20.442 1.00 89.00 192 VAL A CA 1
ATOM 1529 C C . VAL A 1 192 ? 8.120 -11.524 -19.021 1.00 89.00 192 VAL A C 1
ATOM 1531 O O . VAL A 1 192 ? 7.262 -10.962 -18.336 1.00 89.00 192 VAL A O 1
ATOM 1534 N N . GLU A 1 193 ? 8.806 -12.570 -18.569 1.00 85.00 193 GLU A N 1
ATOM 1535 C CA . GLU A 1 193 ? 8.392 -13.284 -17.357 1.00 85.00 193 GLU A CA 1
ATOM 1536 C C . GLU A 1 193 ? 9.375 -13.147 -16.195 1.00 85.00 193 GLU A C 1
ATOM 1538 O O . GLU A 1 193 ? 8.965 -13.290 -15.037 1.00 85.00 193 GLU A O 1
ATOM 1543 N N . THR A 1 194 ? 10.644 -12.862 -16.483 1.00 91.81 194 THR A N 1
ATOM 1544 C CA . THR A 1 194 ? 11.735 -12.865 -15.499 1.00 91.81 194 THR A CA 1
ATOM 1545 C C . THR A 1 194 ? 12.222 -11.460 -15.142 1.00 91.81 194 THR A C 1
ATOM 1547 O O . THR A 1 194 ? 12.072 -10.510 -15.913 1.00 91.81 194 THR A O 1
ATOM 1550 N N . ILE A 1 195 ? 12.836 -11.308 -13.963 1.00 90.12 195 ILE A N 1
ATOM 1551 C CA . ILE A 1 195 ? 13.439 -10.035 -13.533 1.00 90.12 195 ILE A CA 1
ATOM 1552 C C . ILE A 1 195 ? 14.518 -9.569 -14.521 1.00 90.12 195 ILE A C 1
ATOM 1554 O O . ILE A 1 195 ? 14.598 -8.370 -14.808 1.00 90.12 195 ILE A O 1
ATOM 1558 N N . ALA A 1 196 ? 15.326 -10.494 -15.051 1.00 88.81 196 ALA A N 1
ATOM 1559 C CA . ALA A 1 196 ? 16.352 -10.184 -16.044 1.00 88.81 196 ALA A CA 1
ATOM 1560 C C . ALA A 1 196 ? 15.747 -9.597 -17.328 1.00 88.81 196 ALA A C 1
ATOM 1562 O O . ALA A 1 196 ? 16.111 -8.488 -17.714 1.00 88.81 196 ALA A O 1
ATOM 1563 N N . GLU A 1 197 ? 14.761 -10.270 -17.926 1.00 90.62 197 GLU A N 1
ATOM 1564 C CA . GLU A 1 197 ? 14.110 -9.794 -19.153 1.00 90.62 197 GLU A CA 1
ATOM 1565 C C . GLU A 1 197 ? 13.384 -8.458 -18.946 1.00 90.62 197 GLU A C 1
ATOM 1567 O O . GLU A 1 197 ? 13.432 -7.583 -19.810 1.00 90.62 197 GLU A O 1
ATOM 1572 N N . ILE A 1 198 ? 12.728 -8.265 -17.793 1.00 91.19 198 ILE A N 1
ATOM 1573 C CA . ILE A 1 198 ? 12.097 -6.981 -17.448 1.00 91.19 198 ILE A CA 1
ATOM 1574 C C . ILE A 1 198 ? 13.155 -5.876 -17.399 1.00 91.19 198 ILE A C 1
ATOM 1576 O O . ILE A 1 198 ? 12.934 -4.792 -17.936 1.00 91.19 198 ILE A O 1
ATOM 1580 N N . SER A 1 199 ? 14.304 -6.143 -16.776 1.00 88.69 199 SER A N 1
ATOM 1581 C CA . SER A 1 199 ? 15.396 -5.169 -16.675 1.00 88.69 199 SER A CA 1
ATOM 1582 C C . SER A 1 199 ? 15.952 -4.812 -18.054 1.00 88.69 199 SER A C 1
ATOM 1584 O O . SER A 1 199 ? 16.072 -3.631 -18.374 1.00 88.69 199 SER A O 1
ATOM 1586 N N . GLU A 1 200 ? 16.216 -5.813 -18.899 1.00 88.69 200 GLU A N 1
ATOM 1587 C CA . GLU A 1 200 ? 16.672 -5.612 -20.280 1.00 88.69 200 GLU A CA 1
ATOM 1588 C C . GLU A 1 200 ? 15.668 -4.801 -21.104 1.00 88.69 200 GLU A C 1
ATOM 1590 O O . GLU A 1 200 ? 16.053 -3.876 -21.824 1.00 88.69 200 GLU A O 1
ATOM 1595 N N . TYR A 1 201 ? 14.375 -5.103 -20.965 1.00 88.62 201 TYR A N 1
ATOM 1596 C CA . TYR A 1 201 ? 13.307 -4.393 -21.659 1.00 88.62 201 TYR A CA 1
ATOM 1597 C C . TYR A 1 201 ? 13.248 -2.913 -21.256 1.00 88.62 201 TYR A C 1
ATOM 1599 O O . TYR A 1 201 ? 13.168 -2.036 -22.121 1.00 88.62 201 TYR A O 1
ATOM 1607 N N . LEU A 1 202 ? 13.332 -2.618 -19.954 1.00 88.12 202 LEU A N 1
ATOM 1608 C CA . LEU A 1 202 ? 13.355 -1.242 -19.452 1.00 88.12 202 LEU A CA 1
ATOM 1609 C C . LEU A 1 202 ? 14.594 -0.485 -19.948 1.00 88.12 202 LEU A C 1
ATOM 1611 O O . LEU A 1 202 ? 14.454 0.619 -20.470 1.00 88.12 202 LEU A O 1
ATOM 1615 N N . THR A 1 203 ? 15.782 -1.099 -19.892 1.00 85.75 203 THR A N 1
ATOM 1616 C CA . THR A 1 203 ? 17.019 -0.498 -20.422 1.00 85.75 203 THR A CA 1
ATOM 1617 C C . THR A 1 203 ? 16.932 -0.232 -21.928 1.00 85.75 203 THR A C 1
ATOM 1619 O O . THR A 1 203 ? 17.393 0.806 -22.406 1.00 85.75 203 THR A O 1
ATOM 1622 N N . ALA A 1 204 ? 16.324 -1.136 -22.702 1.00 83.19 204 ALA A N 1
ATOM 1623 C CA . ALA A 1 204 ? 16.136 -0.939 -24.136 1.00 83.19 204 ALA A CA 1
ATOM 1624 C C . ALA A 1 204 ? 15.209 0.248 -24.439 1.00 83.19 204 ALA A C 1
ATOM 1626 O O . ALA A 1 204 ? 15.508 1.038 -25.335 1.00 83.19 204 ALA A O 1
ATOM 1627 N N . ILE A 1 205 ? 14.119 0.399 -23.679 1.00 80.75 205 ILE A N 1
ATOM 1628 C CA . ILE A 1 205 ? 13.210 1.545 -23.796 1.00 80.75 205 ILE A CA 1
ATOM 1629 C C . ILE A 1 205 ? 13.915 2.847 -23.427 1.00 80.75 205 ILE A C 1
ATOM 1631 O O . ILE A 1 205 ? 13.835 3.805 -24.193 1.00 80.75 205 ILE A O 1
ATOM 1635 N N . GLU A 1 206 ? 14.623 2.883 -22.299 1.00 76.25 206 GLU A N 1
ATOM 1636 C CA . GLU A 1 206 ? 15.359 4.074 -21.866 1.00 76.25 206 GLU A CA 1
ATOM 1637 C C . GLU A 1 206 ? 16.379 4.507 -22.916 1.00 76.25 206 GLU A C 1
ATOM 1639 O O . GLU A 1 206 ? 16.438 5.688 -23.257 1.00 76.25 206 GLU A O 1
ATOM 1644 N N . ARG A 1 207 ? 17.125 3.561 -23.494 1.00 74.38 207 ARG A N 1
ATOM 1645 C CA . ARG A 1 207 ? 18.064 3.847 -24.582 1.00 74.38 207 ARG A CA 1
ATOM 1646 C C . ARG A 1 207 ? 17.360 4.413 -25.816 1.00 74.38 207 ARG A C 1
ATOM 1648 O O . ARG A 1 207 ? 17.795 5.438 -26.325 1.00 74.38 207 ARG A O 1
ATOM 1655 N N . ASN A 1 208 ? 16.262 3.801 -26.261 1.00 69.88 208 ASN A N 1
ATOM 1656 C CA . ASN A 1 208 ? 15.509 4.286 -27.423 1.00 69.88 208 ASN A CA 1
ATOM 1657 C C . ASN A 1 208 ? 14.951 5.698 -27.198 1.00 69.88 208 ASN A C 1
ATOM 1659 O O . ASN A 1 208 ? 14.921 6.510 -28.119 1.00 69.88 208 ASN A O 1
ATOM 1663 N N . ILE A 1 209 ? 14.515 5.999 -25.974 1.00 67.56 209 ILE A N 1
ATOM 1664 C CA . ILE A 1 209 ? 14.059 7.335 -25.593 1.00 67.56 209 ILE A CA 1
ATOM 1665 C C . ILE A 1 209 ? 15.223 8.330 -25.638 1.00 67.56 209 ILE A C 1
ATOM 1667 O O . ILE A 1 209 ? 15.061 9.395 -26.221 1.00 67.56 209 ILE A O 1
ATOM 1671 N N . HIS A 1 210 ? 16.394 7.997 -25.087 1.00 62.19 210 HIS A N 1
ATOM 1672 C CA . HIS A 1 210 ? 17.578 8.867 -25.144 1.00 62.19 210 HIS A CA 1
ATOM 1673 C C . HIS A 1 210 ? 18.036 9.126 -26.586 1.00 62.19 210 HIS A C 1
ATOM 1675 O O . HIS A 1 210 ? 18.264 10.275 -26.955 1.00 62.19 210 HIS A O 1
ATOM 1681 N N . GLU A 1 211 ? 18.062 8.091 -27.428 1.00 58.28 211 GLU A N 1
ATOM 1682 C CA . GLU A 1 211 ? 18.376 8.215 -28.858 1.00 58.28 211 GLU A CA 1
ATOM 1683 C C . GLU A 1 211 ? 17.355 9.108 -29.598 1.00 58.28 211 GLU A C 1
ATOM 1685 O O . GLU A 1 211 ? 17.713 9.859 -30.506 1.00 58.28 211 GLU A O 1
ATOM 1690 N N . GLN A 1 212 ? 16.081 9.096 -29.186 1.00 53.78 212 GLN A N 1
ATOM 1691 C CA . GLN A 1 212 ? 15.052 9.988 -29.732 1.00 53.78 212 GLN A CA 1
ATOM 1692 C C . GLN A 1 212 ? 15.081 11.402 -29.135 1.00 53.78 212 GLN A C 1
ATOM 1694 O O . GLN A 1 212 ? 14.749 12.349 -29.844 1.00 53.78 212 GLN A O 1
ATOM 1699 N N . ILE A 1 213 ? 15.503 11.593 -27.881 1.00 49.16 213 ILE A N 1
ATOM 1700 C CA . ILE A 1 213 ? 15.661 12.912 -27.239 1.00 49.16 213 ILE A CA 1
ATOM 1701 C C . ILE A 1 213 ? 16.739 13.735 -27.930 1.00 49.16 213 ILE A C 1
ATOM 1703 O O . ILE A 1 213 ? 16.495 14.913 -28.197 1.00 49.16 213 ILE A O 1
ATOM 1707 N N . ASP A 1 214 ? 17.851 13.105 -28.319 1.00 45.19 214 ASP A N 1
ATOM 1708 C CA . ASP A 1 214 ? 18.882 13.729 -29.160 1.00 45.19 214 ASP A CA 1
ATOM 1709 C C . ASP A 1 214 ? 18.330 14.188 -30.526 1.00 45.19 214 ASP A C 1
ATOM 1711 O O . ASP A 1 214 ? 18.954 14.986 -31.225 1.00 45.19 214 ASP A O 1
ATOM 1715 N N . THR A 1 215 ? 17.117 13.749 -30.884 1.00 45.12 215 THR A N 1
ATOM 1716 C CA . THR A 1 215 ? 16.410 14.129 -32.111 1.00 45.12 215 THR A CA 1
ATOM 1717 C C . THR A 1 215 ? 15.157 15.002 -31.870 1.00 45.12 215 THR A C 1
ATOM 1719 O O . THR A 1 215 ? 14.714 15.672 -32.803 1.00 45.12 215 THR A O 1
ATOM 1722 N N . ALA A 1 216 ? 14.567 15.026 -30.660 1.00 43.47 216 ALA A N 1
ATOM 1723 C CA . ALA A 1 216 ? 13.217 15.575 -30.417 1.00 43.47 216 ALA A CA 1
ATOM 1724 C C . ALA A 1 216 ? 12.964 16.293 -29.062 1.00 43.47 216 ALA A C 1
ATOM 1726 O O . ALA A 1 216 ? 11.871 16.821 -28.865 1.00 43.47 216 ALA A O 1
ATOM 1727 N N . GLY A 1 217 ? 13.933 16.390 -28.142 1.00 39.19 217 GLY A N 1
ATOM 1728 C CA . GLY A 1 217 ? 13.919 17.417 -27.082 1.00 39.19 217 GLY A CA 1
ATOM 1729 C C . GLY A 1 217 ? 12.953 17.283 -25.885 1.00 39.19 217 GLY A C 1
ATOM 1730 O O . GLY A 1 217 ? 12.664 18.305 -25.268 1.00 39.19 217 GLY A O 1
ATOM 1731 N N . PHE A 1 218 ? 12.484 16.089 -25.490 1.00 42.22 218 PHE A N 1
ATOM 1732 C CA . PHE A 1 218 ? 11.741 15.904 -24.221 1.00 42.22 218 PHE A CA 1
ATOM 1733 C C . PHE A 1 218 ? 12.152 14.628 -23.466 1.00 42.22 218 PHE A C 1
ATOM 1735 O O . PHE A 1 218 ? 11.918 13.526 -23.955 1.00 42.22 218 PHE A O 1
ATOM 1742 N N . ALA A 1 219 ? 12.730 14.769 -22.264 1.00 48.75 219 ALA A N 1
ATOM 1743 C CA . ALA A 1 219 ? 13.245 13.651 -21.466 1.00 48.75 219 ALA A CA 1
ATOM 1744 C C . ALA A 1 219 ? 12.230 13.022 -20.494 1.00 48.75 219 ALA A C 1
ATOM 1746 O O . ALA A 1 219 ? 11.478 13.726 -19.824 1.00 48.75 219 ALA A O 1
ATOM 1747 N N . LEU A 1 220 ? 12.247 11.682 -20.401 1.00 44.75 220 LEU A N 1
ATOM 1748 C CA . LEU A 1 220 ? 11.402 10.856 -19.519 1.00 44.75 220 LEU A CA 1
ATOM 1749 C C . LEU A 1 220 ? 12.069 10.466 -18.189 1.00 44.75 220 LEU A C 1
ATOM 1751 O O . LEU A 1 220 ? 11.442 9.785 -17.382 1.00 44.75 220 LEU A O 1
ATOM 1755 N N . THR A 1 221 ? 13.295 10.908 -17.919 1.00 38.41 221 THR A N 1
ATOM 1756 C CA . THR A 1 221 ? 14.007 10.773 -16.634 1.00 38.41 221 THR A CA 1
ATOM 1757 C C . THR A 1 221 ? 14.965 11.952 -16.485 1.00 38.41 221 THR A C 1
ATOM 1759 O O . THR A 1 221 ? 15.615 12.320 -17.464 1.00 38.41 221 THR A O 1
ATOM 1762 N N . ASP A 1 222 ? 15.078 12.521 -15.283 1.00 40.47 222 ASP A N 1
ATOM 1763 C CA . ASP A 1 222 ? 16.187 13.424 -14.967 1.00 40.47 222 ASP A CA 1
ATOM 1764 C C . ASP A 1 222 ? 17.474 12.583 -14.927 1.00 40.47 222 ASP A C 1
ATOM 1766 O O . ASP A 1 222 ? 17.553 11.583 -14.213 1.00 40.47 222 ASP A O 1
ATOM 1770 N N . SER A 1 223 ? 18.444 12.937 -15.768 1.00 41.75 223 SER A N 1
ATOM 1771 C CA . SER A 1 223 ? 19.802 12.386 -15.702 1.00 41.75 223 SER A CA 1
ATOM 1772 C C . SER A 1 223 ? 20.558 12.956 -14.484 1.00 41.75 223 SER A C 1
ATOM 1774 O O . SER A 1 223 ? 20.165 14.016 -13.996 1.00 41.75 223 SER A O 1
ATOM 1776 N N . PRO A 1 224 ? 21.606 12.264 -13.990 1.00 47.34 224 PRO A N 1
ATOM 1777 C CA . PRO A 1 224 ? 22.342 12.614 -12.766 1.00 47.34 224 PRO A CA 1
ATOM 1778 C C . PRO A 1 224 ? 23.004 13.999 -12.770 1.00 47.34 224 PRO A C 1
ATOM 1780 O O . PRO A 1 224 ? 23.332 14.513 -13.864 1.00 47.34 224 PRO A O 1
#

Secondary structure (DSSP, 8-state):
--------SS-HHHHHHHHHTTTHHHHHHHHHHHH--SHHHHHHHHTTGGGTTTT--HHHHHHHHTT--HHHHTTS-HHHHHHHHHHHHHHTTS-SS--SHHHHHHHHHHH--SS---SSS----HHHHHHHHHHTT-S-TTPBPPSS----HHHHHHHHHHHHHHPPTT--HHHHHHHHHHHHHHHTTSS--BHHHHHHHHHHHHHHHHHHHHHH---SS---

Sequence (224 aa):
MSQRVSEPQINIRYWAAQYEATADDDEIYDDAIESNSTTLDRARSLWDWKDLSRGVPFEQVEPVLSTLEFDEYLKKPPGDAVASLSSTLVEKGALETETVVAPAFILHLADSSSEEYSSRFPIFDARCWKAFVFLTKRREGDEKLPVGATTSASRYGEFCQYFSRTLPQGVSGRQYEKALFKFGGYIGRLPVETIAEISEYLTAIERNIHEQIDTAGFALTDSP